Protein AF-A0A1E7F6N3-F1 (afdb_monomer)

pLDDT: mean 82.02, std 17.27, range [35.88, 97.75]

Solvent-accessible surface area (backbone atoms only — not comparable to full-atom values): 17391 Å² total; per-residue (Å²): 136,80,73,61,66,59,56,52,55,52,48,53,48,41,60,74,66,37,58,76,82,35,76,46,14,61,60,46,5,49,52,49,40,51,51,30,53,54,38,23,49,38,34,57,69,67,49,83,65,58,74,77,80,74,76,82,72,91,72,93,71,95,66,96,74,74,81,66,62,63,47,37,43,56,79,37,18,56,38,50,20,44,38,53,49,48,32,56,51,30,47,52,34,14,48,57,8,43,52,46,64,74,72,52,69,81,88,79,48,98,52,57,60,71,42,74,33,67,67,12,49,52,49,28,30,36,49,34,15,32,41,67,61,23,51,55,53,40,28,73,75,61,75,39,36,72,90,46,69,68,53,52,53,49,52,54,49,49,41,52,46,24,34,23,29,64,18,72,43,81,48,99,54,97,45,83,92,47,37,33,31,48,43,14,54,48,28,24,50,75,67,7,35,51,27,55,28,48,36,32,40,34,52,33,49,51,48,25,66,87,79,20,48,52,36,22,49,60,46,67,52,87,83,64,66,85,88,57,49,66,63,33,51,48,54,41,52,52,34,54,52,21,47,53,49,20,51,53,39,33,38,51,42,38,41,48,46,41,45,48,46,38,65,74,44,48,46,57,45,25,62,70,68,61,42,70,33,33,48,52,44,39,54,50,50,53,53,50,34,55,51,34,38,53,51,34,54,53,48,52,54,51,53,48,46,72,78,50,66,72,92,71,80,88,70,75,80,82,71,76,76,78,86,119

Nearest PDB structures (foldseek):
  1t98-assembly1_A  TM=2.898E-01  e=1.615E+00  Escherichia coli
  4mqs-assembly1_A  TM=2.763E-01  e=3.322E+00  Homo sapiens
  8yw4-assembly1_R  TM=1.725E-01  e=8.914E-01  Homo sapiens
  7wu3-assembly1_R  TM=2.083E-01  e=2.576E+00  Homo sapiens

Sequence (324 aa):
MSFLPIAATVTEFFEQHVITPFPLLLPYGLKCVISHIVLYITFKYLLPSASVTTTSRQSSSSSKDDDDYNYPWKLSPAFTANRIVAFCVMSHWSYLGLNHVWSYDYNNEEGAAKTFIPAGFDIAQIAMGTLLVWDIPSSLIGGSGPTDIMMHIHHIGMVLVTACVLGVIGTSDYSISNTNIVGTHVAPIFLGAIEFSSIPLQIVDLCHPKKSPHWYKYVDNNNMSTTSMSFQKLCSSVNEISRILFAVLFLITRGFYFPYVVVTIAIPDFNAEGSLPSMVLLYMSILFSLLQMYWATLVVGQVKRAFFPSGGESKKNNRKSKDE

Radius of gyration: 23.73 Å; Cα contacts (8 Å, |Δi|>4): 368; chains: 1; bounding box: 54×54×77 Å

Structure (mmCIF, N/CA/C/O backbone):
data_AF-A0A1E7F6N3-F1
#
_entry.id   AF-A0A1E7F6N3-F1
#
loop_
_atom_site.group_PDB
_atom_site.id
_atom_site.type_symbol
_atom_site.label_atom_id
_atom_site.label_alt_id
_atom_site.label_comp_id
_atom_site.label_asym_id
_atom_site.label_entity_id
_atom_site.label_seq_id
_atom_site.pdbx_PDB_ins_code
_atom_site.Cartn_x
_atom_site.Cartn_y
_atom_site.Cartn_z
_atom_site.occupancy
_atom_site.B_iso_or_equiv
_atom_site.auth_seq_id
_atom_site.auth_comp_id
_atom_site.auth_asym_id
_atom_site.auth_atom_id
_atom_site.pdbx_PDB_model_num
ATOM 1 N N . MET A 1 1 ? 24.030 21.879 20.999 1.00 41.41 1 MET A N 1
ATOM 2 C CA . MET A 1 1 ? 24.121 21.114 19.738 1.00 41.41 1 MET A CA 1
ATOM 3 C C . MET A 1 1 ? 22.971 21.561 18.858 1.00 41.41 1 MET A C 1
ATOM 5 O O . MET A 1 1 ? 21.822 21.318 19.200 1.00 41.41 1 MET A O 1
ATOM 9 N N . SER A 1 2 ? 23.266 22.349 17.831 1.00 35.88 2 SER A N 1
ATOM 10 C CA . SER A 1 2 ? 22.282 22.947 16.930 1.00 35.88 2 SER A CA 1
ATOM 11 C C . SER A 1 2 ? 21.861 21.918 15.877 1.00 35.88 2 SER A C 1
ATOM 13 O O . SER A 1 2 ? 22.683 21.473 15.090 1.00 35.88 2 SER A O 1
ATOM 15 N N . PHE A 1 3 ? 20.576 21.561 15.844 1.00 37.91 3 PHE A N 1
ATOM 16 C CA . PHE A 1 3 ? 19.967 20.713 14.802 1.00 37.91 3 PHE A CA 1
ATOM 17 C C . PHE A 1 3 ? 19.769 21.446 13.454 1.00 37.91 3 PHE A C 1
ATOM 19 O O . PHE A 1 3 ? 19.288 20.868 12.486 1.00 37.91 3 PHE A O 1
ATOM 26 N N . LEU A 1 4 ? 20.163 22.721 13.381 1.00 40.59 4 LEU A N 1
ATOM 27 C CA . LEU A 1 4 ? 20.025 23.597 12.214 1.00 40.59 4 LEU A CA 1
ATOM 28 C C . LEU A 1 4 ? 20.803 23.180 10.946 1.00 40.59 4 LEU A C 1
ATOM 30 O O . LEU A 1 4 ? 20.263 23.416 9.868 1.00 40.59 4 LEU A O 1
ATOM 34 N N . PRO A 1 5 ? 21.996 22.544 10.998 1.00 49.16 5 PRO A N 1
ATOM 35 C CA . PRO A 1 5 ? 22.712 22.167 9.776 1.00 49.16 5 PRO A CA 1
ATOM 36 C C . PRO A 1 5 ? 21.952 21.118 8.958 1.00 49.16 5 PRO A C 1
ATOM 38 O O . PRO A 1 5 ? 21.911 21.203 7.740 1.00 49.16 5 PRO A O 1
ATOM 41 N N . ILE A 1 6 ? 21.283 20.175 9.629 1.00 49.47 6 ILE A N 1
ATOM 42 C CA . ILE A 1 6 ? 20.557 19.082 8.969 1.00 49.47 6 ILE A CA 1
ATOM 43 C C . ILE A 1 6 ? 19.320 19.621 8.241 1.00 49.47 6 ILE A C 1
ATOM 45 O O . ILE A 1 6 ? 19.047 19.218 7.117 1.00 49.47 6 ILE A O 1
ATOM 49 N N . ALA A 1 7 ? 18.595 20.570 8.841 1.00 45.59 7 ALA A N 1
ATOM 50 C CA . ALA A 1 7 ? 17.403 21.153 8.226 1.00 45.59 7 ALA A CA 1
ATOM 51 C C . ALA A 1 7 ? 17.723 21.940 6.942 1.00 45.59 7 ALA A C 1
ATOM 53 O O . ALA A 1 7 ? 16.951 21.876 5.987 1.00 45.59 7 ALA A O 1
ATOM 54 N N . ALA A 1 8 ? 18.868 22.631 6.895 1.00 49.31 8 ALA A N 1
ATOM 55 C CA . ALA A 1 8 ? 19.310 23.353 5.703 1.00 49.31 8 ALA A CA 1
ATOM 56 C C . ALA A 1 8 ? 19.720 22.390 4.575 1.00 49.31 8 ALA A C 1
ATOM 58 O O . ALA A 1 8 ? 19.244 22.539 3.454 1.00 49.31 8 ALA A O 1
ATOM 59 N N . THR A 1 9 ? 20.498 21.343 4.883 1.00 56.44 9 THR A N 1
ATOM 60 C CA . THR A 1 9 ? 20.913 20.337 3.886 1.00 56.44 9 THR A CA 1
ATOM 61 C C . THR A 1 9 ? 19.731 19.528 3.353 1.00 56.44 9 THR A C 1
ATOM 63 O O . THR A 1 9 ? 19.677 19.207 2.170 1.00 56.44 9 THR A O 1
ATOM 66 N 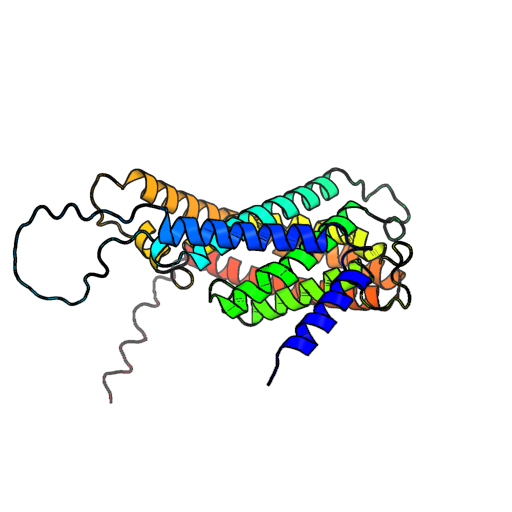N . VAL A 1 10 ? 18.754 19.219 4.211 1.00 53.88 10 VAL A N 1
ATOM 67 C CA . VAL A 1 10 ? 17.518 18.545 3.799 1.00 53.88 10 VAL A CA 1
ATOM 68 C C . VAL A 1 10 ? 16.698 19.465 2.894 1.00 53.88 10 VAL A C 1
ATOM 70 O O . VAL A 1 10 ? 16.276 19.029 1.831 1.00 53.88 10 VAL A O 1
ATOM 73 N N . THR A 1 11 ? 16.526 20.740 3.251 1.00 54.50 11 THR A N 1
ATOM 74 C CA . THR A 1 11 ? 15.775 21.697 2.415 1.00 54.50 11 THR A CA 1
ATOM 75 C C . THR A 1 11 ? 16.428 21.899 1.045 1.00 54.50 11 THR A C 1
ATOM 77 O O . THR A 1 11 ? 15.729 21.786 0.043 1.00 54.50 11 THR A O 1
ATOM 80 N N . GLU A 1 12 ? 17.751 22.088 0.969 1.00 57.47 12 GLU A N 1
ATOM 81 C CA . GLU A 1 12 ? 18.469 22.190 -0.316 1.00 57.47 12 GLU A CA 1
ATOM 82 C C . GLU A 1 12 ? 18.353 20.908 -1.152 1.00 57.47 12 GLU A C 1
ATOM 84 O O . GLU A 1 12 ? 18.133 20.975 -2.361 1.00 57.47 12 GLU A O 1
ATOM 89 N N . PHE A 1 13 ? 18.430 19.732 -0.519 1.00 59.00 13 PHE A N 1
ATOM 90 C CA . PHE A 1 13 ? 18.207 18.457 -1.199 1.00 59.00 13 PHE A CA 1
ATOM 91 C C . PHE A 1 13 ? 16.782 18.365 -1.769 1.00 59.00 13 PHE A C 1
ATOM 93 O O . PHE A 1 13 ? 16.610 18.002 -2.932 1.00 59.00 13 PHE A O 1
ATOM 100 N N . PHE A 1 14 ? 15.763 18.747 -0.993 1.00 56.72 14 PHE A N 1
ATOM 101 C CA . PHE A 1 14 ? 14.368 18.746 -1.442 1.00 56.72 14 PHE A CA 1
ATOM 102 C C . PHE A 1 14 ? 14.118 19.755 -2.574 1.00 56.72 14 PHE A C 1
ATOM 104 O O . PHE A 1 14 ? 13.474 19.409 -3.566 1.00 56.72 14 PHE A O 1
ATOM 111 N N . GLU A 1 15 ? 14.646 20.973 -2.472 1.00 55.66 15 GLU A N 1
ATOM 112 C CA . GLU A 1 15 ? 14.468 22.005 -3.499 1.00 55.66 15 GLU A CA 1
ATOM 113 C C . GLU A 1 15 ? 15.179 21.657 -4.811 1.00 55.66 15 GLU A C 1
ATOM 115 O O . GLU A 1 15 ? 14.594 21.832 -5.879 1.00 55.66 15 GLU A O 1
ATOM 120 N N . GLN A 1 16 ? 16.399 21.113 -4.750 1.00 55.72 16 GLN A N 1
ATOM 121 C CA . GLN A 1 16 ? 17.172 20.783 -5.952 1.00 55.72 16 GLN A CA 1
ATOM 122 C C . GLN A 1 16 ? 16.784 19.441 -6.592 1.00 55.72 16 GLN A C 1
ATOM 124 O O . GLN A 1 16 ? 16.912 19.309 -7.807 1.00 55.72 16 GLN A O 1
ATOM 129 N N . HIS A 1 17 ? 16.318 18.455 -5.814 1.00 52.16 17 HIS A N 1
ATOM 130 C CA . HIS A 1 17 ? 16.164 17.072 -6.297 1.00 52.16 17 HIS A CA 1
ATOM 131 C C . HIS A 1 17 ? 14.728 16.532 -6.237 1.00 52.16 17 HIS A C 1
ATOM 133 O O . HIS A 1 17 ? 14.446 15.506 -6.852 1.00 52.16 17 HIS A O 1
ATOM 139 N N . VAL A 1 18 ? 13.805 17.189 -5.519 1.00 53.16 18 VAL A N 1
ATOM 140 C CA . VAL A 1 18 ? 12.438 16.668 -5.314 1.00 53.16 18 VAL A CA 1
ATOM 141 C C . VAL A 1 18 ? 11.367 17.548 -5.961 1.00 53.16 18 VAL A C 1
ATOM 143 O O . VAL A 1 18 ? 10.417 17.011 -6.526 1.00 53.16 18 VAL A O 1
ATOM 146 N N . ILE A 1 19 ? 11.499 18.878 -5.922 1.00 54.62 19 ILE A N 1
ATOM 147 C CA . ILE A 1 19 ? 10.435 19.787 -6.394 1.00 54.62 19 ILE A CA 1
ATOM 148 C C . ILE A 1 19 ? 10.348 19.857 -7.929 1.00 54.62 19 ILE A C 1
ATOM 150 O O . ILE A 1 19 ? 9.253 19.996 -8.470 1.00 54.62 19 ILE A O 1
ATOM 154 N N . THR A 1 20 ? 11.467 19.746 -8.646 1.00 57.91 20 THR A N 1
ATOM 155 C CA . THR A 1 20 ? 11.520 19.984 -10.099 1.00 57.91 20 THR A CA 1
ATOM 156 C C . THR A 1 20 ? 11.270 18.750 -10.986 1.00 57.91 20 THR A C 1
ATOM 158 O O . THR A 1 20 ? 10.586 18.929 -11.994 1.00 57.91 20 THR A O 1
ATOM 161 N N . PRO A 1 21 ? 11.716 17.514 -10.661 1.00 64.06 21 PRO A N 1
ATOM 162 C CA . PRO A 1 21 ? 11.407 16.336 -11.486 1.00 64.06 21 PRO A CA 1
ATOM 163 C C . PRO A 1 21 ? 10.183 15.522 -11.022 1.00 64.06 21 PRO A C 1
ATOM 165 O O . PRO A 1 21 ? 9.646 14.749 -11.815 1.00 64.06 21 PRO A O 1
ATOM 168 N N . PHE A 1 22 ? 9.717 15.681 -9.773 1.00 78.31 22 PHE A N 1
ATOM 169 C CA . PHE A 1 22 ? 8.661 14.836 -9.187 1.00 78.31 22 PHE A CA 1
ATOM 170 C C . PHE A 1 22 ? 7.489 15.656 -8.621 1.00 78.31 22 PHE A C 1
ATOM 172 O O . PHE A 1 22 ? 7.289 15.712 -7.400 1.00 78.31 22 PHE A O 1
ATOM 179 N N . PRO A 1 23 ? 6.676 16.289 -9.489 1.00 82.81 23 PRO A N 1
ATOM 180 C CA . PRO A 1 23 ? 5.631 17.224 -9.071 1.00 82.81 23 PRO A CA 1
ATOM 181 C C . PRO A 1 23 ? 4.551 16.599 -8.177 1.00 82.81 23 PRO A C 1
ATOM 183 O O . PRO A 1 23 ? 3.831 17.332 -7.500 1.00 82.81 23 PRO A O 1
ATOM 186 N N . LEU A 1 24 ? 4.407 15.269 -8.148 1.00 85.56 24 LEU A N 1
ATOM 187 C CA . LEU A 1 24 ? 3.396 14.592 -7.330 1.00 85.56 24 LEU A CA 1
ATOM 188 C C . LEU A 1 24 ? 3.926 14.104 -5.977 1.00 85.56 24 LEU A C 1
ATOM 190 O O . LEU A 1 24 ? 3.136 13.983 -5.039 1.00 85.56 24 LEU A O 1
ATOM 194 N N . LEU A 1 25 ? 5.234 13.862 -5.846 1.00 90.25 25 LEU A N 1
ATOM 195 C CA . LEU A 1 25 ? 5.822 13.202 -4.675 1.00 90.25 25 LEU A CA 1
ATOM 196 C C . LEU A 1 25 ? 5.576 14.007 -3.394 1.00 90.25 25 LEU A C 1
ATOM 198 O O . LEU A 1 25 ? 4.886 13.547 -2.477 1.00 90.25 25 LEU A O 1
ATOM 202 N N . LEU A 1 26 ? 6.109 15.229 -3.330 1.00 90.19 26 LEU A N 1
ATOM 203 C CA . LEU A 1 26 ? 6.008 16.054 -2.127 1.00 90.19 26 LEU A CA 1
ATOM 204 C C . LEU A 1 26 ? 4.564 16.519 -1.860 1.00 90.19 26 LEU A C 1
ATOM 206 O O . LEU A 1 26 ? 4.100 16.353 -0.727 1.00 90.19 26 LEU A O 1
ATOM 210 N N . PRO A 1 27 ? 3.798 17.032 -2.849 1.00 92.12 27 PRO A N 1
ATOM 211 C CA . PRO A 1 27 ? 2.433 17.482 -2.591 1.00 92.12 27 PRO A CA 1
ATOM 212 C C . PRO A 1 27 ? 1.508 16.364 -2.110 1.00 92.12 27 PRO A C 1
ATOM 214 O O . PRO A 1 27 ? 0.664 16.608 -1.247 1.00 92.12 27 PRO A O 1
ATOM 217 N N . TYR A 1 28 ? 1.646 15.140 -2.630 1.00 92.69 28 TYR A N 1
ATOM 218 C CA . TYR A 1 28 ? 0.803 14.027 -2.195 1.00 92.69 28 TYR A CA 1
ATOM 219 C C . TYR A 1 28 ? 1.169 13.549 -0.784 1.00 92.69 28 TYR A C 1
ATOM 221 O O . TYR A 1 28 ? 0.282 13.371 0.056 1.00 92.69 28 TYR A O 1
ATOM 229 N N . GLY A 1 29 ? 2.465 13.432 -0.483 1.00 94.62 29 GLY A N 1
ATOM 230 C CA . GLY A 1 29 ? 2.945 13.121 0.865 1.00 94.62 29 GLY A CA 1
ATOM 231 C C . GLY A 1 29 ? 2.475 14.142 1.910 1.00 94.62 29 GLY A C 1
ATOM 232 O O . GLY A 1 29 ? 1.914 13.770 2.943 1.00 94.62 29 GLY A O 1
ATOM 233 N N . LEU A 1 30 ? 2.599 15.441 1.610 1.00 94.31 30 LEU A N 1
ATOM 234 C CA . LEU A 1 30 ? 2.123 16.520 2.484 1.00 94.31 30 LEU A CA 1
ATOM 235 C C . LEU A 1 30 ? 0.602 16.499 2.671 1.00 94.31 30 LEU A C 1
ATOM 237 O O . LEU A 1 30 ? 0.131 16.699 3.791 1.00 94.31 30 LEU A O 1
ATOM 241 N N . LYS A 1 31 ? -0.180 16.206 1.621 1.00 95.06 31 LYS A N 1
ATOM 242 C CA . LYS A 1 31 ? -1.638 16.016 1.747 1.00 95.06 31 LYS A CA 1
ATOM 243 C C . LYS A 1 31 ? -1.974 14.910 2.747 1.00 95.06 31 LYS A C 1
ATOM 245 O O . LYS A 1 31 ? -2.900 15.086 3.542 1.00 95.06 31 LYS A O 1
ATOM 250 N N . CYS A 1 32 ? -1.220 13.810 2.753 1.00 96.25 32 CYS A N 1
ATOM 251 C CA . CYS A 1 32 ? -1.409 12.723 3.716 1.00 96.25 32 CYS A CA 1
ATOM 252 C C . CYS A 1 32 ? -1.085 13.171 5.150 1.00 96.25 32 CYS A C 1
ATOM 254 O O . CYS A 1 32 ? -1.889 12.941 6.055 1.00 96.25 32 CYS A O 1
ATOM 256 N N . VAL A 1 33 ? 0.032 13.883 5.354 1.00 96.31 33 VAL A N 1
ATOM 257 C CA . VAL A 1 33 ? 0.410 14.444 6.668 1.00 96.31 33 VAL A CA 1
ATOM 258 C C . VAL A 1 33 ? -0.642 15.424 7.185 1.00 96.31 33 VAL A C 1
ATOM 260 O O . VAL A 1 33 ? -1.108 15.283 8.315 1.00 96.31 33 VAL A O 1
ATOM 263 N N . ILE A 1 34 ? -1.061 16.389 6.362 1.00 96.00 34 ILE A N 1
ATOM 264 C CA . ILE A 1 34 ? -2.075 17.384 6.740 1.00 96.00 34 ILE A CA 1
ATOM 265 C C . ILE A 1 34 ? -3.391 16.683 7.088 1.00 96.00 34 ILE A C 1
ATOM 267 O O . ILE A 1 34 ? -3.971 16.962 8.137 1.00 96.00 34 ILE A O 1
ATOM 271 N N . SER A 1 35 ? -3.831 15.728 6.262 1.00 96.75 35 SER A N 1
ATOM 272 C CA . SER A 1 35 ? -5.056 14.958 6.520 1.00 96.75 35 SER A CA 1
ATOM 273 C C . SER A 1 35 ? -4.968 14.180 7.832 1.00 96.75 35 SER A C 1
ATOM 275 O O . SER A 1 35 ? -5.916 14.195 8.616 1.00 96.75 35 SER A O 1
ATOM 277 N N . HIS A 1 36 ? -3.820 13.554 8.115 1.00 96.25 36 HIS A N 1
ATOM 278 C CA . HIS A 1 36 ? -3.576 12.861 9.379 1.00 96.25 36 HIS A CA 1
ATOM 279 C C . HIS A 1 36 ? -3.691 13.837 10.558 1.00 96.25 36 HIS A C 1
ATOM 281 O O . HIS A 1 36 ? -4.449 13.569 11.487 1.00 96.25 36 HIS A O 1
ATOM 287 N N . ILE A 1 37 ? -3.011 14.986 10.516 1.00 96.00 37 ILE A N 1
ATOM 288 C CA . ILE A 1 37 ? -3.047 15.985 11.597 1.00 96.00 37 ILE A CA 1
ATOM 289 C C . ILE A 1 37 ? -4.475 16.496 11.829 1.00 96.00 37 ILE A C 1
ATOM 291 O O . ILE A 1 37 ? -4.936 16.536 12.971 1.00 96.00 37 ILE A O 1
ATOM 295 N N . VAL A 1 38 ? -5.202 16.837 10.762 1.00 97.25 38 VAL A N 1
ATOM 296 C CA . VAL A 1 38 ? -6.591 17.317 10.853 1.00 97.25 38 VAL A CA 1
ATOM 297 C C . VAL A 1 38 ? -7.499 16.253 11.468 1.00 97.25 38 VAL A C 1
ATOM 299 O O . VAL A 1 38 ? -8.266 16.555 12.386 1.00 97.25 38 VAL A O 1
ATOM 302 N N . LEU A 1 39 ? -7.392 14.999 11.022 1.00 96.69 39 LEU A N 1
ATOM 303 C CA . LEU A 1 39 ? -8.162 13.888 11.583 1.00 96.69 39 LEU A CA 1
ATOM 304 C C . LEU A 1 39 ? -7.788 13.620 13.042 1.00 96.69 39 LEU A C 1
ATOM 306 O O . LEU A 1 39 ? -8.677 13.444 13.870 1.00 96.69 39 LEU A O 1
ATOM 310 N N . TYR A 1 40 ? -6.501 13.654 13.387 1.00 95.50 40 TYR A N 1
ATOM 311 C CA . TYR A 1 40 ? -6.034 13.509 14.764 1.00 95.50 40 TYR A CA 1
ATOM 312 C C . TYR A 1 40 ? -6.655 14.575 15.674 1.00 95.50 40 TYR A C 1
ATOM 314 O O . TYR A 1 40 ? -7.230 14.234 16.709 1.00 95.50 40 TYR A O 1
ATOM 322 N N . ILE A 1 41 ? -6.595 15.850 15.272 1.00 96.50 41 ILE A N 1
ATOM 323 C CA . ILE A 1 41 ? -7.189 16.962 16.028 1.00 96.50 41 ILE A CA 1
ATOM 324 C C . ILE A 1 41 ? -8.702 16.766 16.153 1.00 96.50 41 ILE A C 1
ATOM 326 O O . ILE A 1 41 ? -9.261 16.927 17.240 1.00 96.50 41 ILE A O 1
ATOM 330 N N . THR A 1 42 ? -9.355 16.355 15.066 1.00 96.31 42 THR A N 1
ATOM 331 C CA . THR A 1 42 ? -10.799 16.103 15.035 1.00 96.31 42 THR A CA 1
ATOM 332 C C . THR A 1 42 ? -11.194 15.007 16.021 1.00 96.31 42 THR A C 1
ATOM 334 O O . THR A 1 42 ? -12.053 15.227 16.876 1.00 96.31 42 THR A O 1
ATOM 337 N N . PHE A 1 43 ? -10.530 13.850 15.966 1.00 94.75 43 PHE A N 1
ATOM 338 C CA . PHE A 1 43 ? -10.812 12.724 16.852 1.00 94.75 43 PHE A CA 1
ATOM 339 C C . PHE A 1 43 ? -10.475 13.027 18.308 1.00 94.75 43 PHE A C 1
ATOM 341 O O . PHE A 1 43 ? -11.237 12.639 19.193 1.00 94.75 43 PHE A O 1
ATOM 348 N N . LYS A 1 44 ? -9.361 13.720 18.568 1.00 93.62 44 LYS A N 1
ATOM 349 C CA . LYS A 1 44 ? -8.896 13.998 19.930 1.00 93.62 44 LYS A CA 1
ATOM 350 C C . LYS A 1 44 ? -9.711 15.096 20.613 1.00 93.62 44 LYS 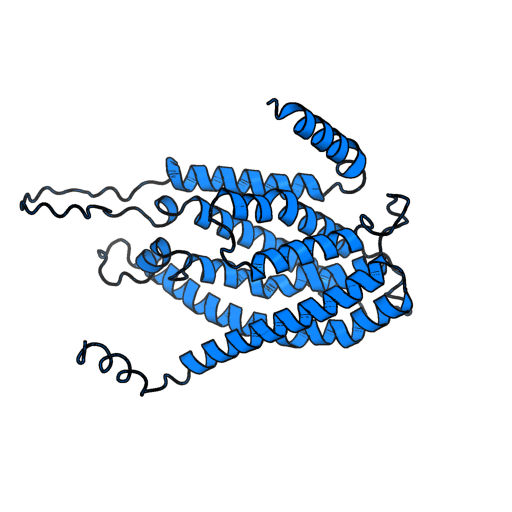A C 1
ATOM 352 O O . LYS A 1 44 ? -10.065 14.934 21.782 1.00 93.62 44 LYS A O 1
ATOM 357 N N . TYR A 1 45 ? -9.994 16.191 19.909 1.00 93.81 45 TYR A N 1
ATOM 358 C CA . TYR A 1 45 ? -10.471 17.431 20.529 1.00 93.81 45 TYR A CA 1
ATOM 359 C C . TYR A 1 45 ? -11.864 17.868 20.076 1.00 93.81 45 TYR A C 1
ATOM 361 O O . TYR A 1 45 ? -12.587 18.436 20.890 1.00 93.81 45 TYR A O 1
ATOM 369 N N . LEU A 1 46 ? -12.254 17.620 18.820 1.00 93.62 46 LEU A N 1
ATOM 370 C CA . LEU A 1 46 ? -13.492 18.192 18.268 1.00 93.62 46 LEU A CA 1
ATOM 371 C C . LEU A 1 46 ? -14.705 17.274 18.416 1.00 93.62 46 LEU A C 1
ATOM 373 O O . LEU A 1 46 ? -15.812 17.755 18.650 1.00 93.62 46 LEU A O 1
ATOM 377 N N . LEU A 1 47 ? -14.524 15.957 18.287 1.00 90.62 47 LEU A N 1
ATOM 378 C CA . LEU A 1 47 ? -15.637 15.026 18.448 1.00 90.62 47 LEU A CA 1
ATOM 379 C C . LEU A 1 47 ? -16.059 14.909 19.921 1.00 90.62 47 LEU A C 1
ATOM 381 O O . LEU A 1 47 ? -15.208 14.943 20.820 1.00 90.62 47 LEU A O 1
ATOM 385 N N . PRO A 1 48 ? -17.364 14.745 20.198 1.00 83.19 48 PRO A N 1
ATOM 386 C CA . PRO A 1 48 ? -17.857 14.616 21.561 1.00 83.19 48 PRO A CA 1
ATOM 387 C C . PRO A 1 48 ? -17.263 13.376 22.241 1.00 83.19 48 PRO A C 1
ATOM 389 O O . PRO A 1 48 ? -17.068 12.331 21.619 1.00 83.19 48 PRO A O 1
ATOM 392 N N . SER A 1 49 ? -16.955 13.493 23.535 1.00 79.81 49 SER A N 1
ATOM 393 C CA . SER A 1 49 ? -16.836 12.306 24.395 1.00 79.81 49 SER A CA 1
ATOM 394 C C . SER A 1 49 ? -18.243 11.786 24.675 1.00 79.81 49 SER A C 1
ATOM 396 O O . SER A 1 49 ? -19.190 12.571 24.617 1.00 79.81 49 SER A O 1
ATOM 398 N N . ALA A 1 50 ? -18.410 10.497 24.983 1.00 70.50 50 ALA A N 1
ATOM 399 C CA . ALA A 1 50 ? -19.692 10.060 25.516 1.00 70.50 50 ALA A CA 1
ATOM 400 C C . ALA A 1 50 ? -19.908 10.832 26.820 1.00 70.50 50 ALA A C 1
ATOM 402 O O . ALA A 1 50 ? -19.149 10.689 27.777 1.00 70.50 50 ALA A O 1
ATOM 403 N N . SER A 1 51 ? -20.883 11.739 26.827 1.00 56.56 51 SER A N 1
ATOM 404 C CA . SER A 1 51 ? -21.293 12.394 28.054 1.00 56.56 51 SER A CA 1
ATOM 405 C C . SER A 1 51 ? -21.943 11.312 28.892 1.00 56.56 51 SER A C 1
ATOM 407 O O . SER A 1 51 ? -23.046 10.867 28.566 1.00 56.56 51 SER A O 1
ATOM 409 N N . VAL A 1 52 ? -21.262 10.865 29.943 1.00 55.66 52 VAL A N 1
ATOM 410 C CA . VAL A 1 52 ? -21.919 10.103 30.993 1.00 55.66 52 VAL A CA 1
ATOM 411 C C . VAL A 1 52 ? -22.999 11.032 31.527 1.00 55.66 52 VAL A C 1
ATOM 413 O O . VAL A 1 52 ? -22.716 12.003 32.224 1.00 55.66 52 VAL A O 1
ATOM 416 N N . THR A 1 53 ? -24.248 10.806 31.124 1.00 52.97 53 THR A N 1
ATOM 417 C CA . THR A 1 53 ? -25.393 11.406 31.796 1.00 52.97 53 THR A CA 1
ATOM 418 C C . THR A 1 53 ? -25.466 10.702 33.139 1.00 52.97 53 THR A C 1
ATOM 420 O O . THR A 1 53 ? -26.210 9.739 33.310 1.00 52.97 53 THR A O 1
ATOM 423 N N . THR A 1 54 ? -24.612 11.122 34.072 1.00 49.09 54 THR A N 1
ATOM 424 C CA . THR A 1 54 ? -24.602 10.677 35.460 1.00 49.09 54 THR A CA 1
ATOM 425 C C . THR A 1 54 ? -25.906 11.162 36.073 1.00 49.09 54 THR A C 1
ATOM 427 O O . THR A 1 54 ? -25.988 12.205 36.716 1.00 49.09 54 THR A O 1
ATOM 430 N N . THR A 1 55 ? -26.975 10.400 35.856 1.00 53.25 55 THR A N 1
ATOM 431 C CA . THR A 1 55 ? -28.112 10.412 36.766 1.00 53.25 55 THR A CA 1
ATOM 432 C C . THR A 1 55 ? -27.585 9.775 38.039 1.00 53.25 55 THR A C 1
ATOM 434 O O . THR A 1 55 ? -27.493 8.559 38.176 1.00 53.25 55 THR A O 1
ATOM 437 N N . SER A 1 56 ? -27.104 10.645 38.919 1.00 48.28 56 SER A N 1
ATOM 438 C CA . SER A 1 56 ? -26.539 10.350 40.222 1.00 48.28 56 SER A CA 1
ATOM 439 C C . SER A 1 56 ? -27.394 9.333 40.979 1.00 48.28 56 SER A C 1
ATOM 441 O O . SER A 1 56 ? -28.404 9.680 41.593 1.00 48.28 56 SER A O 1
ATOM 443 N N . ARG A 1 57 ? -26.957 8.076 40.998 1.00 48.72 57 ARG A N 1
ATOM 444 C CA . ARG A 1 57 ? -27.249 7.169 42.101 1.00 48.72 57 ARG A CA 1
ATOM 445 C C . ARG A 1 57 ? -25.913 6.834 42.738 1.00 48.72 57 ARG A C 1
ATOM 447 O O . ARG A 1 57 ? -25.179 5.973 42.273 1.00 48.72 57 ARG A O 1
ATOM 454 N N . GLN A 1 58 ? -25.579 7.622 43.756 1.00 50.28 58 GLN A N 1
ATOM 455 C CA . GLN A 1 58 ? -24.463 7.374 44.656 1.00 50.28 58 GLN A CA 1
ATOM 456 C C . GLN A 1 58 ? -24.607 5.962 45.237 1.00 50.28 58 GLN A C 1
ATOM 458 O O . GLN A 1 58 ? -25.421 5.731 46.127 1.00 50.28 58 GLN A O 1
ATOM 463 N N . SER A 1 59 ? -23.808 5.022 44.750 1.00 52.25 59 SER A N 1
ATOM 464 C CA . SER A 1 59 ? -23.409 3.856 45.529 1.00 52.25 59 SER A CA 1
ATOM 465 C C . SER A 1 59 ? -21.892 3.817 45.523 1.00 52.25 59 SER A C 1
ATOM 467 O O . SER A 1 59 ? -21.248 3.525 44.521 1.00 52.25 59 SER A O 1
ATOM 469 N N . SER A 1 60 ? -21.349 4.220 46.661 1.00 53.78 60 SER A N 1
ATOM 470 C CA . SER A 1 60 ? -19.941 4.265 47.009 1.00 53.78 60 SER A CA 1
ATOM 471 C C . SER A 1 60 ? -19.279 2.890 46.901 1.00 53.78 60 SER A C 1
ATOM 473 O O . SER A 1 60 ? -19.405 2.067 47.806 1.00 53.78 60 SER A O 1
ATOM 475 N N . SER A 1 61 ? -18.510 2.665 45.841 1.00 53.09 61 SER A N 1
ATOM 476 C CA . SER A 1 61 ? -17.393 1.717 45.863 1.00 53.09 61 SER A CA 1
ATOM 477 C C . SER A 1 61 ? -16.329 2.183 44.878 1.00 53.09 61 SER A C 1
ATOM 479 O O . SER A 1 61 ? -16.520 2.139 43.669 1.00 53.09 61 SER A O 1
ATOM 481 N N . SER A 1 62 ? -15.224 2.681 45.426 1.00 50.06 62 SER A N 1
ATOM 482 C CA . SER A 1 62 ? -14.082 3.251 44.720 1.00 50.06 62 SER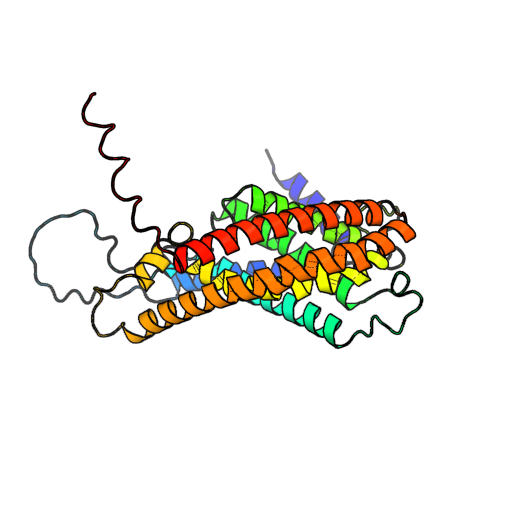 A CA 1
ATOM 483 C C . SER A 1 62 ? -13.276 2.183 43.970 1.00 50.06 62 SER A C 1
ATOM 485 O O . SER A 1 62 ? -12.275 1.679 44.487 1.00 50.06 62 SER A O 1
ATOM 487 N N . SER A 1 63 ? -13.678 1.834 42.753 1.00 53.31 63 SER A N 1
ATOM 488 C CA . SER A 1 63 ? -12.788 1.166 41.800 1.00 53.31 63 SER A CA 1
ATOM 489 C C . SER A 1 63 ? -12.151 2.220 40.902 1.00 53.31 63 SER A C 1
ATOM 491 O O . SER A 1 63 ? -12.849 2.961 40.226 1.00 53.31 63 SER A O 1
ATOM 493 N N . LYS A 1 64 ? -10.818 2.285 40.905 1.00 53.72 64 LYS A N 1
ATOM 494 C CA . LYS A 1 64 ? -9.971 3.204 40.121 1.00 53.72 64 LYS A CA 1
ATOM 495 C C . LYS A 1 64 ? -10.017 2.988 38.593 1.00 53.72 64 LYS A C 1
ATOM 497 O O . LYS A 1 64 ? -9.174 3.539 37.896 1.00 53.72 64 LYS A O 1
ATOM 502 N N . ASP A 1 65 ? -10.996 2.246 38.087 1.00 52.44 65 ASP A N 1
ATOM 503 C CA . ASP A 1 65 ? -11.119 1.870 36.675 1.00 52.44 65 ASP A CA 1
ATOM 504 C C . ASP A 1 65 ? -12.232 2.667 35.971 1.00 52.44 65 ASP A C 1
ATOM 506 O O . ASP A 1 65 ? -12.943 2.140 35.118 1.00 52.44 65 ASP A O 1
ATOM 510 N N . ASP A 1 66 ? -12.374 3.953 36.307 1.00 51.34 66 ASP A N 1
ATOM 511 C CA . ASP A 1 66 ? -13.205 4.916 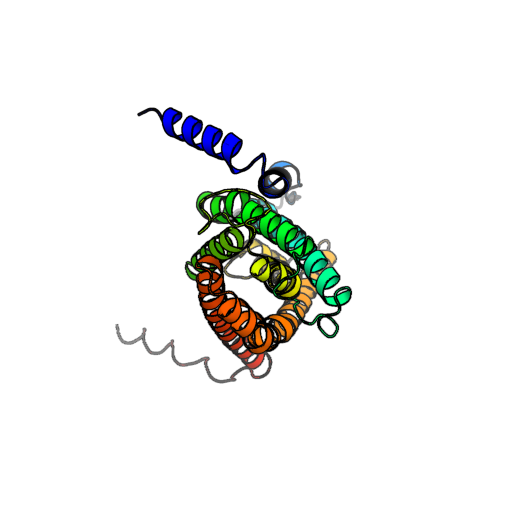35.568 1.00 51.34 66 ASP A CA 1
ATOM 512 C C . ASP A 1 66 ? -12.516 5.328 34.244 1.00 51.34 66 ASP A C 1
ATOM 514 O O . ASP A 1 66 ? -12.418 6.511 33.907 1.00 51.34 66 ASP A O 1
ATOM 518 N N . ASP A 1 67 ? -12.063 4.357 33.438 1.00 54.44 67 ASP A N 1
ATOM 519 C CA . ASP A 1 67 ? -11.809 4.546 31.994 1.00 54.44 67 ASP A CA 1
ATOM 520 C C . ASP A 1 67 ? -13.167 4.625 31.256 1.00 54.44 67 ASP A C 1
ATOM 522 O O . ASP A 1 67 ? -13.475 3.903 30.300 1.00 54.44 67 ASP A O 1
ATOM 526 N N . ASP A 1 68 ? -14.016 5.507 31.779 1.00 52.53 68 ASP A N 1
ATOM 527 C CA . ASP A 1 68 ? -15.458 5.548 31.625 1.00 52.53 68 ASP A CA 1
ATOM 528 C C . ASP A 1 68 ? -15.806 6.103 30.230 1.00 52.53 68 ASP A C 1
ATOM 530 O O . ASP A 1 68 ? -15.513 7.247 29.874 1.00 52.53 68 ASP A O 1
ATOM 534 N N . TYR A 1 69 ? -16.382 5.238 29.393 1.00 60.75 69 TYR A N 1
ATOM 535 C CA . TYR A 1 69 ? -17.129 5.545 28.164 1.00 60.75 69 TYR A CA 1
ATOM 536 C C . TYR A 1 69 ? -16.480 6.423 27.076 1.00 60.75 69 TYR A C 1
ATOM 538 O O . TYR A 1 69 ? -17.180 6.959 26.215 1.00 60.75 69 TYR A O 1
ATOM 546 N N . ASN A 1 70 ? -15.158 6.554 27.003 1.00 72.50 70 ASN A N 1
ATOM 547 C CA . ASN A 1 70 ? -14.560 7.268 25.871 1.00 72.50 70 ASN A CA 1
ATOM 548 C C . ASN A 1 70 ? -14.687 6.466 24.561 1.00 72.50 70 ASN A C 1
ATOM 550 O O . ASN A 1 70 ? -14.300 5.301 24.477 1.00 72.50 70 ASN A O 1
ATOM 554 N N . TYR A 1 71 ? -15.205 7.111 23.508 1.00 86.38 71 TYR A N 1
ATOM 555 C CA . TYR A 1 71 ? -15.271 6.526 22.167 1.00 86.38 71 TYR A CA 1
ATOM 556 C C . TYR A 1 71 ? -13.881 6.092 21.669 1.00 86.38 71 TYR A C 1
ATOM 558 O O . TYR A 1 71 ? -12.879 6.753 21.974 1.00 86.38 71 TYR A O 1
ATOM 566 N N . PRO A 1 72 ? -13.786 5.028 20.848 1.00 89.94 72 PRO A N 1
ATOM 567 C CA . PRO A 1 72 ? -12.501 4.420 20.503 1.00 89.94 72 PRO A CA 1
ATOM 568 C C . PRO A 1 72 ? -11.552 5.368 19.755 1.00 89.94 72 PRO A C 1
ATOM 570 O O . PRO A 1 72 ? -10.334 5.307 19.945 1.00 89.94 72 PRO A O 1
ATOM 573 N N . TRP A 1 73 ? -12.097 6.307 18.977 1.00 90.88 73 TRP A N 1
ATOM 574 C CA . TRP A 1 73 ? -11.316 7.332 18.285 1.00 90.88 73 TRP A CA 1
ATOM 575 C C . TRP A 1 73 ? -10.678 8.367 19.222 1.00 90.88 73 TRP A C 1
ATOM 577 O O . TRP A 1 73 ? -9.654 8.934 18.865 1.00 90.88 73 TRP A O 1
ATOM 587 N N . LYS A 1 74 ? -11.199 8.592 20.437 1.00 91.75 74 LYS A N 1
ATOM 588 C CA . LYS A 1 74 ? -10.536 9.460 21.436 1.00 91.75 74 LYS A CA 1
ATOM 589 C C . LYS A 1 74 ? -9.390 8.775 22.163 1.00 91.75 74 LYS A C 1
ATOM 591 O O . LYS A 1 74 ? -8.427 9.439 22.558 1.00 91.75 74 LYS A O 1
ATOM 596 N N . LEU A 1 75 ? -9.516 7.462 22.337 1.00 90.62 75 LEU A N 1
ATOM 597 C CA . LEU A 1 75 ? -8.513 6.619 22.981 1.00 90.62 75 LEU A CA 1
ATOM 598 C C . LEU A 1 75 ? -7.353 6.304 22.028 1.00 90.62 75 LEU A C 1
ATOM 600 O O . LEU A 1 75 ? -6.210 6.212 22.458 1.00 90.62 75 LEU A O 1
ATOM 604 N N . SER A 1 76 ? -7.630 6.214 20.723 1.00 92.19 76 SER A N 1
ATOM 605 C CA . SER A 1 76 ? -6.635 5.908 19.685 1.00 92.19 76 SER A CA 1
ATOM 606 C C . SER A 1 76 ? -6.706 6.845 18.460 1.00 92.19 76 SER A C 1
ATOM 608 O O . SER A 1 76 ? -6.828 6.379 17.323 1.00 92.19 76 SER A O 1
ATOM 610 N N . PRO A 1 77 ? -6.622 8.179 18.643 1.00 93.38 77 PRO A N 1
ATOM 611 C CA . PRO A 1 77 ? -6.869 9.152 17.573 1.00 93.38 77 PRO A CA 1
ATOM 612 C C . PRO A 1 77 ? -5.836 9.077 16.450 1.00 93.38 77 PRO A C 1
ATOM 614 O O . PRO A 1 77 ? -6.211 9.130 15.284 1.00 93.38 77 PRO A O 1
ATOM 617 N N . ALA A 1 78 ? -4.553 8.894 16.780 1.00 93.62 78 ALA A N 1
ATOM 618 C CA . ALA A 1 78 ? -3.485 8.785 15.784 1.00 93.62 78 ALA A CA 1
ATOM 619 C C . ALA A 1 78 ? -3.630 7.518 14.930 1.00 93.62 78 ALA A C 1
ATOM 621 O O . ALA A 1 78 ? -3.537 7.574 13.709 1.00 93.62 78 ALA A O 1
ATOM 622 N N . PHE A 1 79 ? -3.922 6.375 15.558 1.00 92.94 79 PHE A N 1
ATOM 623 C CA . PHE A 1 79 ? -4.157 5.125 14.836 1.00 92.94 79 PHE A CA 1
ATOM 624 C C . PHE A 1 79 ? -5.408 5.209 13.949 1.00 92.94 79 PHE A C 1
ATOM 626 O O . PHE A 1 79 ? -5.359 4.847 12.776 1.00 92.94 79 PHE A O 1
ATOM 633 N N . THR A 1 80 ? -6.508 5.757 14.475 1.00 94.44 80 THR A N 1
ATOM 634 C CA . THR A 1 80 ? -7.754 5.950 13.712 1.00 94.44 80 THR A CA 1
ATOM 635 C C . THR A 1 80 ? -7.528 6.864 12.503 1.00 94.44 80 THR A C 1
ATOM 637 O O . THR A 1 80 ? -7.927 6.524 11.390 1.00 94.44 80 THR A O 1
ATOM 640 N N . ALA A 1 81 ? -6.840 7.994 12.698 1.00 95.69 81 ALA A N 1
ATOM 641 C CA . ALA A 1 81 ? -6.487 8.912 11.620 1.00 95.69 81 ALA A CA 1
ATOM 642 C C . ALA A 1 81 ? -5.599 8.238 10.564 1.00 95.69 81 ALA A C 1
ATOM 644 O O . ALA A 1 81 ? -5.900 8.332 9.375 1.00 95.69 81 ALA A O 1
ATOM 645 N N . ASN A 1 82 ? -4.559 7.508 10.985 1.00 94.94 82 ASN A N 1
ATOM 646 C CA . ASN A 1 82 ? -3.678 6.780 10.073 1.00 94.94 82 ASN A CA 1
ATOM 647 C C . ASN A 1 82 ? -4.457 5.783 9.198 1.00 94.94 82 ASN A C 1
ATOM 649 O O . ASN A 1 82 ? -4.283 5.799 7.982 1.00 94.94 82 ASN A O 1
ATOM 653 N N . ARG A 1 83 ? -5.376 4.993 9.774 1.00 94.62 83 ARG A N 1
ATOM 654 C CA . ARG A 1 83 ? -6.178 4.016 9.011 1.00 94.62 83 ARG A CA 1
ATOM 655 C C . ARG A 1 83 ? -7.110 4.662 7.995 1.00 94.62 83 ARG A C 1
ATOM 657 O O . ARG A 1 83 ? -7.265 4.128 6.901 1.00 94.62 83 ARG A O 1
ATOM 664 N N . ILE A 1 84 ? -7.700 5.809 8.325 1.00 96.25 84 ILE A N 1
ATOM 665 C CA . ILE A 1 84 ? -8.568 6.543 7.393 1.00 96.25 84 ILE A CA 1
ATOM 666 C C . ILE A 1 84 ? -7.752 7.132 6.241 1.00 96.25 84 ILE A C 1
ATOM 668 O O . ILE A 1 84 ? -8.146 6.991 5.086 1.00 96.25 84 ILE A O 1
ATOM 672 N N . VAL A 1 85 ? -6.597 7.744 6.525 1.00 96.75 85 VAL A N 1
ATOM 673 C CA . VAL A 1 85 ? -5.713 8.247 5.461 1.00 96.75 85 VAL A CA 1
ATOM 674 C C . VAL A 1 85 ? -5.219 7.087 4.594 1.00 96.75 85 VAL A C 1
ATOM 676 O O . VAL A 1 85 ? -5.323 7.170 3.374 1.00 96.75 85 VAL A O 1
ATOM 679 N N . ALA A 1 86 ? -4.789 5.974 5.198 1.00 95.75 86 ALA A N 1
ATOM 680 C CA . ALA A 1 86 ? -4.370 4.776 4.473 1.00 95.75 86 ALA A CA 1
ATOM 681 C C . ALA A 1 86 ? -5.491 4.239 3.577 1.00 95.75 86 ALA A C 1
ATOM 683 O O . ALA A 1 86 ? -5.249 3.927 2.417 1.00 95.75 86 ALA A O 1
ATOM 684 N N . PHE A 1 87 ? -6.730 4.183 4.073 1.00 96.94 87 PHE A N 1
ATOM 685 C CA . PHE A 1 87 ? -7.885 3.754 3.286 1.00 96.94 87 PHE A CA 1
ATOM 686 C C . PHE A 1 87 ? -8.070 4.617 2.032 1.00 96.94 87 PHE A C 1
ATOM 688 O O . PHE A 1 87 ? -8.210 4.080 0.931 1.00 96.94 87 PHE A O 1
ATOM 695 N N . CYS A 1 88 ? -8.018 5.944 2.176 1.00 97.50 88 CYS A N 1
ATOM 696 C CA . CYS A 1 88 ? -8.149 6.872 1.053 1.00 97.50 88 CYS A CA 1
ATOM 697 C C . CYS A 1 88 ? -7.000 6.725 0.045 1.00 97.50 88 CYS A C 1
ATOM 699 O O . CYS A 1 88 ? -7.242 6.680 -1.161 1.00 97.50 88 CYS A O 1
ATOM 701 N N . VAL A 1 89 ? -5.763 6.620 0.534 1.00 96.06 89 VAL A N 1
ATOM 702 C CA . VAL A 1 89 ? -4.566 6.475 -0.304 1.00 96.06 89 VAL A CA 1
ATOM 703 C C . VAL A 1 89 ? -4.594 5.159 -1.083 1.00 96.06 89 VAL A C 1
ATOM 705 O O . VAL A 1 89 ? -4.476 5.181 -2.306 1.00 96.06 89 VAL A O 1
ATOM 708 N N . MET A 1 90 ? -4.841 4.030 -0.411 1.00 96.12 90 MET A N 1
ATOM 709 C CA . MET A 1 90 ? -4.905 2.713 -1.059 1.00 96.12 90 MET A CA 1
ATOM 710 C C . MET A 1 90 ? -6.054 2.627 -2.065 1.00 96.12 90 MET A C 1
ATOM 712 O O . MET A 1 90 ? -5.896 2.035 -3.130 1.00 96.12 90 MET A O 1
ATOM 716 N N . SER A 1 91 ? -7.190 3.273 -1.779 1.00 97.31 91 SER A N 1
ATOM 717 C CA . SER A 1 91 ? -8.301 3.371 -2.734 1.00 97.31 91 SER A CA 1
ATOM 718 C C . SER A 1 91 ? -7.905 4.153 -3.985 1.00 97.31 91 SER A C 1
ATOM 720 O O . SER A 1 91 ? -8.217 3.736 -5.099 1.00 97.31 91 SER A O 1
ATOM 722 N N . HIS A 1 92 ? -7.182 5.262 -3.819 1.00 96.44 92 HIS A N 1
ATOM 723 C CA . HIS A 1 92 ? -6.701 6.061 -4.941 1.00 96.44 92 HIS A CA 1
ATOM 724 C C . HIS A 1 92 ? -5.666 5.304 -5.788 1.00 96.44 92 HIS A C 1
ATOM 726 O O . HIS A 1 92 ? -5.788 5.282 -7.011 1.00 96.44 92 HIS A O 1
ATOM 732 N N . TRP A 1 93 ? -4.689 4.638 -5.166 1.00 94.88 93 TRP A N 1
ATOM 733 C CA . TRP A 1 93 ? -3.679 3.851 -5.892 1.00 94.88 93 TRP A CA 1
ATOM 734 C C . TRP A 1 93 ? -4.310 2.677 -6.625 1.00 94.88 93 TRP A C 1
ATOM 736 O O . TRP A 1 93 ? -4.015 2.447 -7.797 1.00 94.88 93 TRP A O 1
ATOM 746 N N . SER A 1 94 ? -5.229 1.980 -5.954 1.00 96.62 94 SER A N 1
ATOM 747 C CA . SER A 1 94 ? -5.992 0.891 -6.549 1.00 96.62 94 SER A CA 1
ATOM 748 C C . SER A 1 94 ? -6.790 1.362 -7.756 1.00 96.62 94 SER A C 1
ATOM 750 O O . SER A 1 94 ? -6.737 0.706 -8.792 1.00 96.62 94 SER A O 1
ATOM 752 N N . TYR A 1 95 ? -7.458 2.515 -7.667 1.00 96.56 95 TYR A N 1
ATOM 753 C CA . TYR A 1 95 ? -8.166 3.101 -8.801 1.00 96.56 95 TYR A CA 1
ATOM 754 C C . TYR A 1 95 ? -7.229 3.374 -9.984 1.00 96.56 95 TYR A C 1
ATOM 756 O O . TYR A 1 95 ? -7.518 2.929 -11.091 1.00 96.56 95 TYR A O 1
ATOM 764 N N . LEU A 1 96 ? -6.094 4.048 -9.761 1.00 94.69 96 LEU A N 1
ATOM 765 C CA . LEU A 1 96 ? -5.144 4.357 -10.836 1.00 94.69 96 LEU A CA 1
ATOM 766 C C . LEU A 1 96 ? -4.574 3.083 -11.478 1.00 94.69 96 LEU A C 1
ATOM 768 O O . LEU A 1 96 ? -4.517 2.981 -12.704 1.00 94.69 96 LEU A O 1
ATOM 772 N N . GLY A 1 97 ? -4.205 2.095 -10.658 1.00 95.25 97 GLY A N 1
ATOM 773 C CA . GLY A 1 97 ? -3.676 0.817 -11.127 1.00 95.25 97 GLY A CA 1
ATOM 774 C C . GLY A 1 97 ? -4.697 -0.006 -11.905 1.00 95.25 97 GLY A C 1
ATOM 775 O O . GLY A 1 97 ? -4.401 -0.466 -13.004 1.00 95.25 97 GLY A O 1
ATOM 776 N N . LEU A 1 98 ? -5.915 -0.160 -11.378 1.00 94.88 98 LEU A N 1
ATOM 777 C CA . LEU A 1 98 ? -6.986 -0.900 -12.053 1.00 94.88 98 LEU A CA 1
ATOM 778 C C . LEU A 1 98 ? -7.440 -0.202 -13.334 1.00 94.88 98 LEU A C 1
ATOM 780 O O . LEU A 1 98 ? -7.655 -0.874 -14.338 1.00 94.88 98 LEU A O 1
ATOM 784 N N . ASN A 1 99 ? -7.547 1.129 -13.325 1.00 94.44 99 ASN A N 1
ATOM 785 C CA . ASN A 1 99 ? -7.882 1.894 -14.522 1.00 94.44 99 ASN A CA 1
ATOM 786 C C . ASN A 1 99 ? -6.828 1.687 -15.617 1.00 94.44 99 ASN A C 1
ATOM 788 O O . ASN A 1 99 ? -7.181 1.453 -16.770 1.00 94.44 99 ASN A O 1
ATOM 792 N N . HIS A 1 100 ? -5.538 1.701 -15.262 1.00 91.12 100 HIS A N 1
ATOM 793 C CA . HIS A 1 100 ? -4.480 1.388 -16.218 1.00 91.12 100 HIS A CA 1
ATOM 794 C C . HIS A 1 100 ? -4.599 -0.047 -16.745 1.00 91.12 100 HIS A C 1
ATOM 796 O O . HIS A 1 100 ? -4.708 -0.224 -17.951 1.00 91.12 100 HIS A O 1
ATOM 802 N N . VAL A 1 101 ? -4.680 -1.048 -15.862 1.00 88.75 101 VAL A N 1
ATOM 803 C CA . VAL A 1 101 ? -4.790 -2.468 -16.253 1.00 88.75 101 VAL A CA 1
ATOM 804 C C . VAL A 1 101 ? -6.001 -2.731 -17.153 1.00 88.75 101 VAL A C 1
ATOM 806 O O . VAL A 1 101 ? -5.928 -3.564 -18.047 1.00 88.75 101 VAL A O 1
ATOM 809 N N . TRP A 1 102 ? -7.111 -2.025 -16.933 1.00 88.44 102 TRP A N 1
ATOM 810 C CA . TRP A 1 102 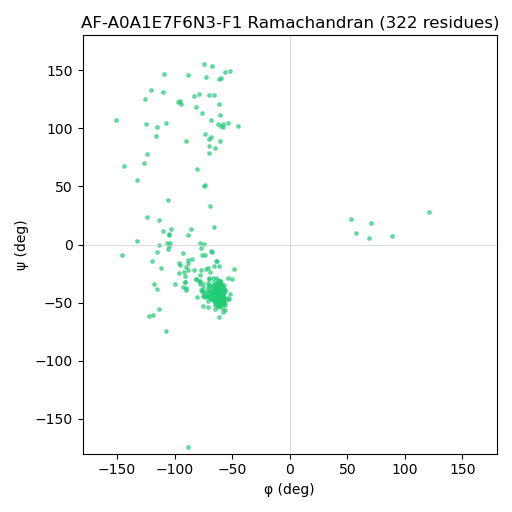? -8.320 -2.173 -17.741 1.00 88.44 102 TRP A CA 1
ATOM 811 C C . TRP A 1 102 ? -8.238 -1.465 -19.099 1.00 88.44 102 TRP A C 1
ATOM 813 O O . TRP A 1 102 ? -8.837 -1.916 -20.071 1.00 88.44 102 TRP A O 1
ATOM 823 N N . SER A 1 103 ? -7.547 -0.326 -19.157 1.00 87.19 103 SER A N 1
ATOM 824 C CA . SER A 1 103 ? -7.453 0.506 -20.364 1.00 87.19 103 SER A CA 1
ATOM 825 C C . SER A 1 103 ? -6.275 0.152 -21.275 1.00 87.19 103 SER A C 1
ATOM 827 O O . SER A 1 103 ? -6.292 0.530 -22.445 1.00 87.19 103 SER A O 1
ATOM 829 N N . TYR A 1 104 ? -5.263 -0.545 -20.754 1.00 81.75 104 TYR A N 1
ATOM 830 C CA . TYR A 1 104 ? -4.028 -0.842 -21.468 1.00 81.75 104 TYR A CA 1
ATOM 831 C C . TYR A 1 104 ? -4.078 -2.224 -22.124 1.00 81.75 104 TYR A C 1
ATOM 833 O O . TYR A 1 104 ? -4.293 -3.238 -21.458 1.00 81.75 104 TYR A O 1
ATOM 841 N N . ASP A 1 105 ? -3.861 -2.270 -23.437 1.00 78.19 105 ASP A N 1
ATOM 842 C CA . ASP A 1 105 ? -3.862 -3.515 -24.200 1.00 78.19 105 ASP A CA 1
ATOM 843 C C . ASP A 1 105 ? -2.460 -4.130 -24.263 1.00 78.19 105 ASP A C 1
ATOM 845 O O . ASP A 1 105 ? -1.682 -3.888 -25.186 1.00 78.19 105 ASP A O 1
ATOM 849 N N . TYR A 1 106 ? -2.151 -4.967 -23.273 1.00 69.00 106 TYR A N 1
ATOM 850 C CA . TYR A 1 106 ? -0.873 -5.678 -23.189 1.00 69.00 106 TYR A CA 1
ATOM 851 C C . TYR A 1 106 ? -0.630 -6.670 -24.344 1.00 69.00 106 TYR A C 1
ATOM 853 O O . TYR A 1 106 ? 0.502 -7.119 -24.514 1.00 69.00 106 TYR A O 1
ATOM 861 N N . ASN A 1 107 ? -1.649 -7.036 -25.135 1.00 65.56 107 ASN A N 1
ATOM 862 C CA . ASN A 1 107 ? -1.504 -8.031 -26.207 1.00 65.56 107 ASN A CA 1
ATOM 863 C C . ASN A 1 107 ? -1.070 -7.426 -27.55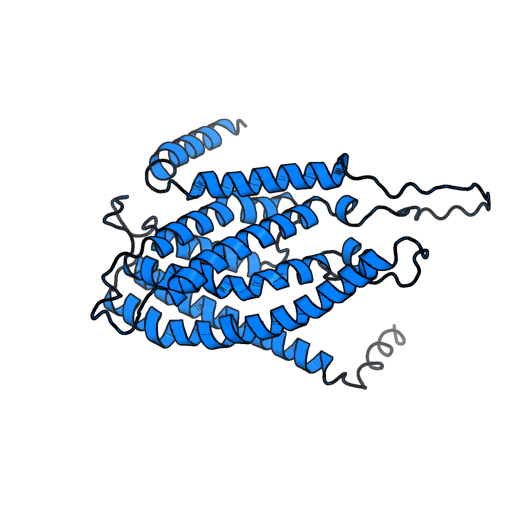0 1.00 65.56 107 ASN A C 1
ATOM 865 O O . ASN A 1 107 ? -0.699 -8.177 -28.451 1.00 65.56 107 ASN A O 1
ATOM 869 N N . ASN A 1 108 ? -1.140 -6.101 -27.700 1.00 62.53 108 ASN A N 1
ATOM 870 C CA . ASN A 1 108 ? -0.980 -5.432 -28.992 1.00 62.53 108 ASN A CA 1
ATOM 871 C C . ASN A 1 108 ? 0.355 -4.693 -29.176 1.00 62.53 108 ASN A C 1
ATOM 873 O O . ASN A 1 108 ? 0.576 -4.119 -30.241 1.00 62.53 108 ASN A O 1
ATOM 877 N N . GLU A 1 109 ? 1.270 -4.731 -28.202 1.00 58.50 109 GLU A N 1
ATOM 878 C CA . GLU A 1 109 ? 2.567 -4.053 -28.321 1.00 58.50 109 GLU A CA 1
ATOM 879 C C . GLU A 1 109 ? 3.751 -5.030 -28.334 1.00 58.50 109 GLU A C 1
ATOM 881 O O . GLU A 1 109 ? 4.246 -5.470 -27.292 1.00 58.50 109 GLU A O 1
ATOM 886 N N . GLU A 1 110 ? 4.282 -5.300 -29.534 1.00 55.94 110 GLU A N 1
ATOM 887 C CA . GLU A 1 110 ? 5.675 -5.730 -29.703 1.00 55.94 110 GLU A CA 1
ATOM 888 C C . GLU A 1 110 ? 6.597 -4.627 -29.154 1.00 55.94 110 GLU A C 1
ATOM 890 O O . GLU A 1 110 ? 7.003 -3.709 -29.864 1.00 55.94 110 GLU A O 1
ATOM 895 N N . GLY A 1 111 ? 6.916 -4.698 -27.862 1.00 57.81 111 GLY A N 1
ATOM 896 C CA . GLY A 1 111 ? 7.794 -3.732 -27.205 1.00 57.81 111 GLY A CA 1
ATOM 897 C C . GLY A 1 111 ? 7.183 -2.971 -26.036 1.00 57.81 111 GLY A C 1
ATOM 898 O O . GLY A 1 111 ? 7.676 -1.890 -25.746 1.00 57.81 111 GLY A O 1
ATOM 899 N N . ALA A 1 112 ? 6.202 -3.529 -25.322 1.00 57.88 112 ALA A N 1
ATOM 900 C CA . ALA A 1 112 ? 5.676 -2.936 -24.086 1.00 57.88 112 ALA A CA 1
ATOM 901 C C . ALA A 1 112 ? 6.782 -2.546 -23.064 1.00 57.88 112 ALA A C 1
ATOM 903 O O . ALA A 1 112 ? 6.677 -1.534 -22.378 1.00 57.88 112 ALA A O 1
ATOM 904 N N . ALA A 1 113 ? 7.916 -3.263 -23.058 1.00 61.88 113 ALA A N 1
ATOM 905 C CA . ALA A 1 113 ? 9.127 -2.930 -22.293 1.00 61.88 113 ALA A CA 1
ATOM 906 C C . ALA A 1 113 ? 9.881 -1.658 -22.768 1.00 61.88 113 ALA A C 1
ATOM 908 O O . ALA A 1 113 ? 10.870 -1.253 -22.162 1.00 61.88 113 ALA A O 1
ATOM 909 N N . LYS A 1 114 ? 9.467 -1.026 -23.870 1.00 68.50 114 LYS A N 1
ATOM 910 C CA . LYS A 1 114 ? 10.104 0.161 -24.470 1.00 68.50 114 LYS A CA 1
ATOM 911 C C . LYS A 1 114 ? 9.211 1.400 -24.443 1.00 68.50 114 LYS A C 1
ATOM 913 O O . LYS A 1 114 ? 9.688 2.483 -24.784 1.00 68.50 114 LYS A O 1
ATOM 918 N N . THR A 1 115 ? 7.953 1.264 -24.030 1.00 80.06 115 THR A N 1
ATOM 919 C CA . THR A 1 115 ? 7.001 2.374 -23.978 1.00 80.06 115 THR A CA 1
ATOM 920 C C . THR A 1 115 ? 6.954 2.945 -22.566 1.00 80.06 115 THR A C 1
ATOM 922 O O . THR A 1 115 ? 6.674 2.240 -21.600 1.00 80.06 115 THR A O 1
ATOM 925 N N . PHE A 1 116 ? 7.236 4.241 -22.428 1.00 84.94 116 PHE A N 1
ATOM 926 C CA . PHE A 1 116 ? 7.062 4.936 -21.154 1.00 84.94 116 PHE A CA 1
ATOM 927 C C . PHE A 1 116 ? 5.578 4.985 -20.792 1.00 84.94 116 PHE A C 1
ATOM 929 O O . PHE A 1 116 ? 4.763 5.441 -21.598 1.00 84.94 116 PHE A O 1
ATOM 936 N N . ILE A 1 117 ? 5.236 4.571 -19.570 1.00 88.44 117 ILE A N 1
ATOM 937 C CA . ILE A 1 117 ? 3.856 4.559 -19.081 1.00 88.44 117 ILE A CA 1
ATOM 938 C C . ILE A 1 117 ? 3.658 5.683 -18.052 1.00 88.44 117 ILE A C 1
ATOM 940 O O . ILE A 1 117 ? 4.055 5.529 -16.89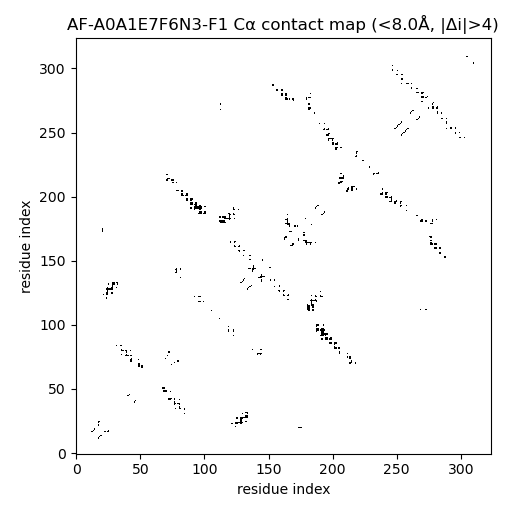0 1.00 88.44 117 ILE A O 1
ATOM 944 N N . PRO A 1 118 ? 2.980 6.795 -18.415 1.00 89.94 118 PRO A N 1
ATOM 945 C CA . PRO A 1 118 ? 2.779 7.929 -17.509 1.00 89.94 118 PRO A CA 1
ATOM 946 C C . PRO A 1 118 ? 2.098 7.537 -16.196 1.00 89.94 118 PRO A C 1
ATOM 948 O O . PRO A 1 118 ? 2.515 7.968 -15.126 1.00 89.94 118 PRO A O 1
ATOM 951 N N . ALA A 1 119 ? 1.107 6.642 -16.259 1.00 91.00 119 ALA A N 1
ATOM 952 C CA . ALA A 1 119 ? 0.396 6.165 -15.074 1.00 91.00 119 ALA A CA 1
ATOM 953 C C . ALA A 1 119 ? 1.328 5.472 -14.066 1.00 91.00 119 ALA A C 1
ATOM 955 O O . ALA A 1 119 ? 1.172 5.646 -12.859 1.00 91.00 119 ALA A O 1
ATOM 956 N N . GLY A 1 120 ? 2.312 4.705 -14.541 1.00 92.62 120 GLY A N 1
ATOM 957 C CA . GLY A 1 120 ? 3.274 4.037 -13.671 1.00 92.62 120 GLY A CA 1
ATOM 958 C C . GLY A 1 120 ? 4.245 5.005 -13.017 1.00 92.62 120 GLY A C 1
ATOM 959 O O . GLY A 1 120 ? 4.534 4.874 -11.828 1.00 92.62 120 GLY A O 1
ATOM 960 N N . PHE A 1 121 ? 4.690 6.011 -13.770 1.00 92.50 121 PHE A N 1
ATOM 961 C CA . PHE A 1 121 ? 5.516 7.091 -13.241 1.00 92.50 121 PHE A CA 1
ATOM 962 C C . PHE A 1 121 ? 4.772 7.906 -12.170 1.00 92.50 121 PHE A C 1
ATOM 964 O O . PHE A 1 121 ? 5.307 8.144 -11.086 1.00 92.50 121 PHE A O 1
ATOM 971 N N . ASP A 1 122 ? 3.514 8.271 -12.425 1.00 93.62 122 ASP A N 1
ATOM 972 C CA . ASP A 1 122 ? 2.685 9.020 -11.477 1.00 93.62 122 ASP A CA 1
ATOM 973 C C . ASP A 1 122 ? 2.415 8.223 -10.196 1.00 93.62 122 ASP A C 1
ATOM 975 O O . ASP A 1 122 ? 2.614 8.738 -9.091 1.00 93.62 122 ASP A O 1
ATOM 979 N N . ILE A 1 123 ? 2.025 6.947 -10.314 1.00 95.69 123 ILE A N 1
ATOM 980 C CA . ILE A 1 123 ? 1.809 6.076 -9.150 1.00 95.69 123 ILE A CA 1
ATOM 981 C C . ILE A 1 123 ? 3.105 5.927 -8.341 1.00 95.69 123 ILE A C 1
ATOM 983 O O . ILE A 1 123 ? 3.052 5.989 -7.113 1.00 95.69 123 ILE A O 1
ATOM 987 N N . ALA A 1 124 ? 4.266 5.784 -8.987 1.00 95.94 124 ALA A N 1
ATOM 988 C CA . ALA A 1 124 ? 5.544 5.673 -8.285 1.00 95.94 124 ALA A CA 1
ATOM 989 C C . ALA A 1 124 ? 5.899 6.946 -7.497 1.00 95.94 124 ALA A C 1
ATOM 991 O O . ALA A 1 124 ? 6.323 6.841 -6.345 1.00 95.94 124 ALA A O 1
ATOM 992 N N . GLN A 1 125 ? 5.664 8.140 -8.057 1.00 94.69 125 GLN A N 1
ATOM 993 C CA . GLN A 1 125 ? 5.845 9.408 -7.333 1.00 94.69 125 GLN A CA 1
ATOM 994 C C . GLN A 1 125 ? 4.930 9.494 -6.110 1.00 94.69 125 GLN A C 1
ATOM 996 O O . GLN A 1 125 ? 5.379 9.820 -5.008 1.00 94.69 125 GLN A O 1
ATOM 1001 N N . ILE A 1 126 ? 3.645 9.185 -6.299 1.00 95.06 126 ILE A N 1
ATOM 1002 C CA . ILE A 1 126 ? 2.639 9.204 -5.235 1.00 95.06 126 ILE A CA 1
ATOM 1003 C C . ILE A 1 126 ? 3.026 8.208 -4.130 1.00 95.06 126 ILE A C 1
ATOM 1005 O O . ILE A 1 126 ? 2.969 8.552 -2.944 1.00 95.06 126 ILE A O 1
ATOM 1009 N N . ALA A 1 127 ? 3.445 6.999 -4.507 1.00 96.50 127 ALA A N 1
ATOM 1010 C CA . ALA A 1 127 ? 3.853 5.954 -3.580 1.00 96.50 127 ALA A CA 1
ATOM 1011 C C . ALA A 1 127 ? 5.090 6.343 -2.775 1.00 96.50 127 ALA A C 1
ATOM 1013 O O . ALA A 1 127 ? 5.053 6.313 -1.542 1.00 96.50 127 ALA A O 1
ATOM 1014 N N . MET A 1 128 ? 6.143 6.805 -3.448 1.00 95.88 128 MET A N 1
ATOM 1015 C CA . MET A 1 128 ? 7.362 7.271 -2.791 1.00 95.88 128 MET A CA 1
ATOM 1016 C C . MET A 1 128 ? 7.074 8.423 -1.822 1.00 95.88 128 MET A C 1
ATOM 1018 O O . MET A 1 128 ? 7.529 8.404 -0.678 1.00 95.88 128 MET A O 1
ATOM 1022 N N . GLY A 1 129 ? 6.272 9.401 -2.252 1.00 94.81 129 GLY A N 1
ATOM 1023 C CA . GLY A 1 129 ? 5.920 10.566 -1.443 1.00 94.81 129 GLY A CA 1
ATOM 1024 C C . GLY A 1 129 ? 5.113 10.203 -0.205 1.00 94.81 129 GLY A C 1
ATOM 1025 O O . GLY A 1 129 ? 5.399 10.675 0.893 1.00 94.81 129 GLY A O 1
ATOM 1026 N N . THR A 1 130 ? 4.147 9.303 -0.355 1.00 96.00 130 THR A N 1
ATOM 1027 C CA . THR A 1 130 ? 3.347 8.780 0.760 1.00 96.00 130 THR A CA 1
ATOM 1028 C C . THR A 1 130 ? 4.220 8.041 1.772 1.00 96.00 130 THR A C 1
ATOM 1030 O O . THR A 1 130 ? 4.101 8.293 2.971 1.00 96.00 130 THR A O 1
ATOM 1033 N N . LEU A 1 131 ? 5.115 7.165 1.303 1.00 95.75 131 LEU A N 1
ATOM 1034 C CA . LEU A 1 131 ? 5.986 6.360 2.162 1.00 95.75 131 LEU A CA 1
ATOM 1035 C C . LEU A 1 131 ? 6.992 7.225 2.930 1.00 95.75 131 LEU A C 1
ATOM 1037 O O . LEU A 1 131 ? 7.112 7.088 4.147 1.00 95.75 131 LEU A O 1
ATOM 1041 N N . LEU A 1 132 ? 7.687 8.130 2.235 1.00 95.25 132 LEU A N 1
ATOM 1042 C CA . LEU A 1 132 ? 8.759 8.940 2.818 1.00 95.25 132 LEU A CA 1
ATOM 1043 C C . LEU A 1 132 ? 8.252 10.085 3.691 1.00 95.25 132 LEU A C 1
ATOM 1045 O O . LEU A 1 132 ? 8.857 10.374 4.721 1.00 95.25 132 LEU A O 1
ATOM 1049 N N . VAL A 1 133 ? 7.176 10.760 3.281 1.00 95.56 133 VAL A N 1
ATOM 1050 C CA . VAL A 1 133 ? 6.720 11.989 3.951 1.00 95.56 133 VAL A CA 1
ATOM 1051 C C . VAL A 1 133 ? 5.710 11.685 5.055 1.00 95.56 133 VAL A C 1
ATOM 1053 O O . VAL A 1 133 ? 5.676 12.397 6.057 1.00 95.56 133 VAL A O 1
ATOM 1056 N N . TRP A 1 134 ? 4.890 10.641 4.901 1.00 95.50 134 TRP A N 1
ATOM 1057 C CA . TRP A 1 134 ? 3.799 10.358 5.833 1.00 95.50 134 TRP A CA 1
ATOM 1058 C C . TRP A 1 134 ? 3.928 9.013 6.538 1.00 95.50 134 TRP A C 1
ATOM 1060 O O . TRP A 1 134 ? 3.980 9.003 7.767 1.00 95.50 134 TRP A O 1
ATOM 1070 N N . ASP A 1 135 ? 3.953 7.896 5.816 1.00 94.38 135 ASP A N 1
ATOM 1071 C CA . ASP A 1 135 ? 3.720 6.581 6.416 1.00 94.38 135 ASP A CA 1
ATOM 1072 C C . ASP A 1 135 ? 4.877 6.118 7.321 1.00 94.38 135 ASP A C 1
ATOM 1074 O O . ASP A 1 135 ? 4.654 5.878 8.510 1.00 94.38 135 ASP A O 1
ATOM 1078 N N . ILE A 1 136 ? 6.122 6.107 6.821 1.00 93.19 136 ILE A N 1
ATOM 1079 C CA . ILE A 1 136 ? 7.303 5.735 7.624 1.00 93.19 136 ILE A CA 1
ATOM 1080 C C . ILE A 1 136 ? 7.517 6.715 8.798 1.00 93.19 136 ILE A C 1
ATOM 1082 O O . ILE A 1 136 ? 7.682 6.263 9.931 1.00 93.19 136 ILE A O 1
ATOM 1086 N N . PRO A 1 137 ? 7.469 8.052 8.622 1.00 92.75 137 PRO A N 1
ATOM 1087 C CA . PRO A 1 137 ? 7.574 8.961 9.765 1.00 92.75 137 PRO A CA 1
ATOM 1088 C C . PRO A 1 137 ? 6.448 8.774 10.793 1.00 92.75 137 PRO A C 1
ATOM 1090 O O . PRO A 1 137 ? 6.703 8.775 12.000 1.00 92.75 137 PRO A O 1
ATOM 1093 N N . SER A 1 138 ? 5.204 8.577 10.338 1.00 90.62 138 SER A N 1
ATOM 1094 C CA . SER A 1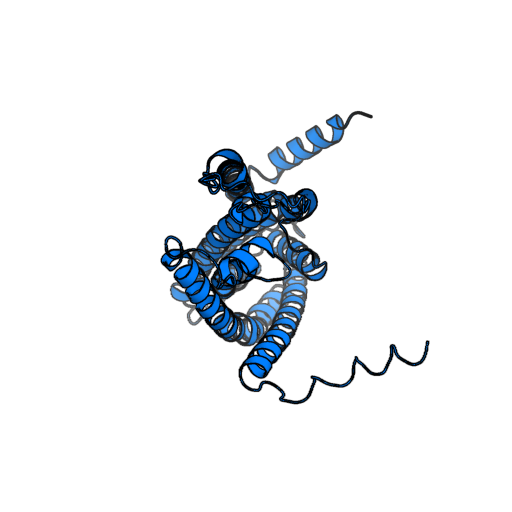 138 ? 4.061 8.356 11.235 1.00 90.62 138 SER A CA 1
ATOM 1095 C C . SER A 1 138 ? 4.204 7.055 12.025 1.00 90.62 138 SER A C 1
ATOM 1097 O O . SER A 1 138 ? 3.841 7.027 13.205 1.00 90.62 138 SER A O 1
ATOM 1099 N N . SER A 1 139 ? 4.749 5.996 11.411 1.00 87.31 139 SER A N 1
ATOM 1100 C CA . SER A 1 139 ? 4.964 4.714 12.087 1.00 87.31 139 SER A CA 1
ATOM 1101 C C . SER A 1 139 ? 6.002 4.810 13.201 1.00 87.31 139 SER A C 1
ATOM 1103 O O . SER A 1 139 ? 5.796 4.226 14.266 1.00 87.31 139 SER A O 1
ATOM 1105 N N . LEU A 1 140 ? 7.060 5.597 12.993 1.00 87.44 140 LEU A N 1
ATOM 1106 C CA . LEU A 1 140 ? 8.139 5.783 13.963 1.00 87.44 140 LEU A CA 1
ATOM 1107 C C . LEU A 1 140 ? 7.749 6.696 15.136 1.00 87.44 140 LEU A C 1
ATOM 1109 O O . LEU A 1 140 ? 8.161 6.444 16.266 1.00 87.44 140 LEU A O 1
ATOM 1113 N N . ILE A 1 141 ? 6.968 7.753 14.888 1.00 84.19 141 ILE A N 1
ATOM 1114 C CA . ILE A 1 141 ? 6.681 8.791 15.896 1.00 84.19 141 ILE A CA 1
ATOM 1115 C C . ILE A 1 141 ? 5.433 8.466 16.730 1.00 84.19 141 ILE A C 1
ATOM 1117 O O . ILE A 1 141 ? 5.394 8.753 17.926 1.00 84.19 141 ILE A O 1
ATOM 1121 N N . GLY A 1 142 ? 4.386 7.914 16.112 1.00 65.50 142 GLY A N 1
ATOM 1122 C CA . GLY A 1 142 ? 3.042 7.918 16.700 1.00 65.50 142 GLY A CA 1
ATOM 1123 C C . GLY A 1 142 ? 2.549 6.589 17.266 1.00 65.50 142 GLY A C 1
ATOM 1124 O O . GLY A 1 142 ? 1.416 6.540 17.745 1.00 65.50 142 GLY A O 1
ATOM 1125 N N . GLY A 1 143 ? 3.317 5.499 17.132 1.00 65.19 143 GLY A N 1
ATOM 1126 C CA . GLY A 1 143 ? 2.833 4.138 17.418 1.00 65.19 143 GLY A CA 1
ATOM 1127 C C . GLY A 1 143 ? 1.593 3.735 16.600 1.00 65.19 143 GLY A C 1
ATOM 1128 O O . GLY A 1 143 ? 0.957 2.726 16.887 1.00 65.19 143 GLY A O 1
ATOM 1129 N N . SER A 1 144 ? 1.223 4.542 15.600 1.00 59.72 144 SER A N 1
ATOM 1130 C CA . SER A 1 144 ? 0.043 4.377 14.750 1.00 59.72 144 SER A CA 1
ATOM 1131 C C . SER A 1 144 ? 0.323 3.505 13.527 1.00 59.72 144 SER A C 1
ATOM 1133 O O . SER A 1 144 ? -0.615 3.018 12.892 1.00 59.72 144 SER A O 1
ATOM 1135 N N . GLY A 1 145 ? 1.600 3.294 13.209 1.00 59.38 145 GLY A N 1
ATOM 1136 C CA . GLY A 1 145 ? 2.027 2.457 12.100 1.00 59.38 145 GLY A CA 1
ATOM 1137 C C . GLY A 1 145 ? 2.205 0.983 12.466 1.00 59.38 145 GLY A C 1
ATOM 1138 O O . GLY A 1 145 ? 1.861 0.545 13.567 1.00 59.38 145 GLY A O 1
ATOM 1139 N N . PRO A 1 146 ? 2.718 0.184 11.522 1.00 59.94 146 PRO A N 1
ATOM 1140 C CA . PRO A 1 146 ? 2.955 -1.231 11.748 1.00 59.94 146 PRO A CA 1
ATOM 1141 C C . PRO A 1 146 ? 3.964 -1.410 12.882 1.00 59.94 146 PRO A C 1
ATOM 1143 O O . PRO A 1 146 ? 5.089 -0.957 12.772 1.00 59.94 146 PRO A O 1
ATOM 1146 N N . THR A 1 147 ? 3.612 -2.096 13.965 1.00 68.69 147 THR A N 1
ATOM 1147 C CA . THR A 1 147 ? 4.599 -2.451 15.004 1.00 68.69 147 THR A CA 1
ATOM 1148 C C . THR A 1 147 ? 5.500 -3.614 14.583 1.00 68.69 147 THR A C 1
ATOM 1150 O O . THR A 1 147 ? 6.473 -3.927 15.262 1.00 68.69 147 THR A O 1
ATOM 1153 N N . ASP A 1 148 ? 5.181 -4.257 13.458 1.00 82.75 148 ASP A N 1
ATOM 1154 C CA . ASP A 1 148 ? 5.932 -5.373 12.904 1.00 82.75 148 ASP A CA 1
ATOM 1155 C C . ASP A 1 148 ? 7.125 -4.867 12.080 1.00 82.75 148 ASP A C 1
ATOM 1157 O O . ASP A 1 148 ? 6.981 -4.054 11.159 1.00 82.75 148 ASP A O 1
ATOM 1161 N N . ILE A 1 149 ? 8.314 -5.379 12.395 1.00 87.88 149 ILE A N 1
ATOM 1162 C CA . ILE A 1 149 ? 9.541 -5.104 11.647 1.00 87.88 149 ILE A CA 1
ATOM 1163 C C . ILE A 1 149 ? 9.429 -5.543 10.184 1.00 87.88 149 ILE A C 1
ATOM 1165 O O . ILE A 1 149 ? 9.955 -4.867 9.301 1.00 87.88 149 ILE A O 1
ATOM 1169 N N . MET A 1 150 ? 8.682 -6.615 9.903 1.00 89.69 150 MET A N 1
ATOM 1170 C CA . MET A 1 150 ? 8.476 -7.105 8.541 1.00 89.69 150 MET A CA 1
ATOM 1171 C C . MET A 1 150 ? 7.755 -6.069 7.668 1.00 89.69 150 MET A C 1
ATOM 1173 O O . MET A 1 150 ? 8.091 -5.897 6.499 1.00 89.69 150 MET A O 1
ATOM 1177 N N . MET A 1 151 ? 6.800 -5.331 8.239 1.00 89.88 151 MET A N 1
ATOM 1178 C CA . MET A 1 151 ? 6.079 -4.283 7.514 1.00 89.88 151 MET A CA 1
ATOM 1179 C C . MET A 1 151 ? 6.961 -3.063 7.238 1.00 89.88 151 MET A C 1
ATOM 1181 O O . MET A 1 151 ? 6.893 -2.502 6.149 1.00 89.88 151 MET A O 1
ATOM 1185 N N . HIS A 1 152 ? 7.845 -2.691 8.168 1.00 89.56 152 HIS A N 1
ATOM 1186 C CA . HIS A 1 152 ? 8.830 -1.635 7.915 1.00 89.56 152 HIS A CA 1
ATOM 1187 C C . HIS A 1 152 ? 9.808 -2.027 6.804 1.00 89.56 152 HIS A C 1
ATOM 1189 O O . HIS A 1 152 ? 10.066 -1.225 5.909 1.00 89.56 152 HIS A O 1
ATOM 1195 N N . ILE A 1 153 ? 10.308 -3.268 6.817 1.00 92.56 153 ILE A N 1
ATOM 1196 C CA . ILE A 1 153 ? 11.163 -3.797 5.743 1.00 92.56 153 ILE A CA 1
ATOM 1197 C C . ILE A 1 153 ? 10.416 -3.766 4.407 1.00 92.56 153 ILE A C 1
ATOM 1199 O O . ILE A 1 153 ? 10.979 -3.334 3.402 1.00 92.56 153 ILE A O 1
ATOM 1203 N N . HIS A 1 154 ? 9.139 -4.159 4.395 1.00 94.19 154 HIS A N 1
ATOM 1204 C CA . HIS A 1 154 ? 8.300 -4.064 3.204 1.00 94.19 154 HIS A CA 1
ATOM 1205 C C . HIS A 1 154 ? 8.201 -2.619 2.692 1.00 94.19 154 HIS A C 1
ATOM 1207 O O . HIS A 1 154 ? 8.451 -2.387 1.513 1.00 94.19 154 HIS A O 1
ATOM 1213 N N . HIS A 1 155 ? 7.929 -1.639 3.558 1.00 94.75 155 HIS A N 1
ATOM 1214 C CA . HIS A 1 155 ? 7.800 -0.231 3.161 1.00 94.75 155 HIS A CA 1
ATOM 1215 C C . HIS A 1 155 ? 9.124 0.357 2.658 1.00 94.75 155 HIS A C 1
ATOM 1217 O O . HIS A 1 155 ? 9.136 1.056 1.648 1.00 94.75 155 HIS A O 1
ATOM 1223 N N . ILE A 1 156 ? 10.250 0.018 3.293 1.00 93.69 156 ILE A N 1
ATOM 1224 C CA . ILE A 1 156 ? 11.591 0.397 2.816 1.00 93.69 156 ILE A CA 1
ATOM 1225 C C . ILE A 1 156 ? 11.861 -0.214 1.436 1.00 93.69 156 ILE A C 1
ATOM 1227 O O . ILE A 1 156 ? 12.360 0.465 0.540 1.00 93.69 156 ILE A O 1
ATOM 1231 N N . GLY A 1 157 ? 11.487 -1.478 1.233 1.00 95.81 157 GLY A N 1
ATOM 1232 C CA . GLY A 1 157 ? 11.579 -2.115 -0.075 1.00 95.81 157 GLY A CA 1
ATOM 1233 C C . GLY A 1 157 ? 10.703 -1.429 -1.131 1.00 95.81 157 GLY A C 1
ATOM 1234 O O . GLY A 1 157 ? 11.131 -1.275 -2.270 1.00 95.81 157 GLY A O 1
ATOM 1235 N N . MET A 1 158 ? 9.504 -0.970 -0.761 1.00 96.38 158 MET A N 1
ATOM 1236 C CA . MET A 1 158 ? 8.615 -0.232 -1.664 1.00 96.38 158 MET A CA 1
ATOM 1237 C C . MET A 1 158 ? 9.213 1.130 -2.032 1.00 96.38 158 MET A C 1
ATOM 1239 O O . MET A 1 158 ? 9.176 1.506 -3.200 1.00 96.38 158 MET A O 1
ATOM 1243 N N . VAL A 1 159 ? 9.853 1.825 -1.081 1.00 96.06 159 VAL A N 1
ATOM 1244 C CA . VAL A 1 159 ? 10.630 3.045 -1.365 1.00 96.06 159 VAL A CA 1
ATOM 1245 C C . VAL A 1 159 ? 11.729 2.749 -2.383 1.00 96.06 159 VAL A C 1
ATOM 1247 O O . VAL A 1 159 ? 11.827 3.461 -3.380 1.00 96.06 159 VAL A O 1
ATOM 1250 N N . LEU A 1 160 ? 12.508 1.680 -2.185 1.00 95.50 160 LEU A N 1
ATOM 1251 C CA . LEU A 1 160 ? 13.561 1.271 -3.121 1.00 95.50 160 LEU A CA 1
ATOM 1252 C C . LEU A 1 160 ? 13.005 1.005 -4.530 1.00 95.50 160 LEU A C 1
ATOM 1254 O O . LEU A 1 160 ? 13.545 1.521 -5.505 1.00 95.50 160 LEU A O 1
ATOM 1258 N N . VAL A 1 161 ? 11.895 0.266 -4.635 1.00 95.50 161 VAL A N 1
ATOM 1259 C CA . VAL A 1 161 ? 11.210 0.008 -5.913 1.00 95.50 161 VAL A CA 1
ATOM 1260 C C . VAL A 1 161 ? 10.783 1.315 -6.578 1.00 95.50 161 VAL A C 1
ATOM 1262 O O . VAL A 1 161 ? 11.119 1.544 -7.738 1.00 95.50 161 VAL A O 1
ATOM 1265 N N . THR A 1 162 ? 10.101 2.205 -5.854 1.00 95.44 162 THR A N 1
ATOM 1266 C CA . THR A 1 162 ? 9.663 3.493 -6.416 1.00 95.44 162 THR A CA 1
ATOM 1267 C C . THR A 1 162 ? 10.839 4.369 -6.846 1.00 95.44 162 THR A C 1
ATOM 1269 O O . THR A 1 162 ? 10.791 4.958 -7.919 1.00 95.44 162 THR A O 1
ATOM 1272 N N . ALA A 1 163 ? 11.935 4.384 -6.084 1.00 92.94 163 ALA A N 1
ATOM 1273 C CA . ALA A 1 163 ? 13.146 5.117 -6.434 1.00 92.94 163 ALA A CA 1
ATOM 1274 C C . ALA A 1 163 ? 13.794 4.584 -7.725 1.00 92.94 163 ALA A C 1
ATOM 1276 O O . ALA A 1 163 ? 14.250 5.377 -8.547 1.00 92.94 163 ALA A O 1
ATOM 1277 N N . CYS A 1 164 ? 13.796 3.265 -7.943 1.00 92.38 164 CYS A N 1
ATOM 1278 C CA . CYS A 1 164 ? 14.264 2.669 -9.197 1.00 92.38 164 CYS A CA 1
ATOM 1279 C C . CYS A 1 164 ? 13.348 3.002 -10.384 1.00 92.38 164 CYS A C 1
ATOM 1281 O O . CYS A 1 164 ? 13.856 3.344 -11.449 1.00 92.38 164 CYS A O 1
ATOM 1283 N N . VAL A 1 165 ? 12.020 2.955 -10.211 1.00 92.25 165 VAL A N 1
ATOM 1284 C CA . VAL A 1 165 ? 11.058 3.342 -11.267 1.00 92.25 165 VAL A CA 1
ATOM 1285 C C . VAL A 1 165 ? 11.256 4.805 -11.677 1.00 92.25 165 VAL A C 1
ATOM 1287 O O . VAL A 1 165 ? 11.273 5.129 -12.863 1.00 92.25 165 VAL A O 1
ATOM 1290 N N . LEU A 1 166 ? 11.458 5.684 -10.696 1.00 90.50 166 LEU A N 1
ATOM 1291 C CA . LEU A 1 166 ? 11.647 7.118 -10.911 1.00 90.50 166 LEU A CA 1
ATOM 1292 C C . LEU A 1 166 ? 13.049 7.502 -11.409 1.00 90.50 166 LEU A C 1
ATOM 1294 O O . LEU A 1 166 ? 13.287 8.680 -11.658 1.00 90.50 166 LEU A O 1
ATOM 1298 N N . GLY A 1 167 ? 13.976 6.546 -11.544 1.00 86.31 167 GLY A N 1
ATOM 1299 C CA . GLY A 1 167 ? 15.358 6.827 -11.946 1.00 86.31 167 GLY A CA 1
ATOM 1300 C C . GLY A 1 167 ? 16.182 7.556 -10.876 1.00 86.31 167 GLY A C 1
ATOM 1301 O O . GLY A 1 167 ? 17.213 8.134 -11.178 1.00 86.31 167 GLY A O 1
ATOM 1302 N N . VAL A 1 168 ? 15.765 7.545 -9.606 1.00 84.94 168 VAL A N 1
ATOM 1303 C CA . VAL A 1 168 ? 16.554 8.140 -8.506 1.00 84.94 168 VAL A CA 1
ATOM 1304 C C . VAL A 1 168 ? 17.807 7.309 -8.216 1.00 84.94 168 VAL A C 1
ATOM 1306 O O . VAL A 1 168 ? 18.831 7.823 -7.774 1.00 84.94 168 VAL A O 1
ATOM 1309 N N . ILE A 1 169 ? 17.736 6.001 -8.464 1.00 81.88 169 ILE A N 1
ATOM 1310 C CA . ILE A 1 169 ? 18.845 5.066 -8.270 1.00 81.88 169 ILE A CA 1
ATOM 1311 C C . ILE A 1 169 ? 19.337 4.610 -9.635 1.00 81.88 169 ILE A C 1
ATOM 1313 O O . ILE A 1 169 ? 18.542 4.144 -10.441 1.00 81.88 169 ILE A O 1
ATOM 1317 N N . GLY A 1 170 ? 20.653 4.669 -9.851 1.00 65.75 170 GLY A N 1
ATOM 1318 C CA . GLY A 1 170 ? 21.325 4.026 -10.982 1.00 65.75 170 GLY A CA 1
ATOM 1319 C C . GLY A 1 170 ? 21.431 4.849 -12.266 1.00 65.75 170 GLY A C 1
ATOM 1320 O O . GLY A 1 170 ? 21.924 4.314 -13.256 1.00 65.75 170 GLY A O 1
ATOM 1321 N N . THR A 1 171 ? 21.051 6.130 -12.258 1.00 62.12 171 THR A N 1
ATOM 1322 C CA . THR A 1 171 ? 21.286 7.048 -13.383 1.00 62.12 171 THR A CA 1
ATOM 1323 C C . THR A 1 171 ? 22.126 8.237 -12.930 1.00 62.12 171 THR A C 1
ATOM 1325 O O . THR A 1 171 ? 21.856 8.824 -11.885 1.00 62.12 171 THR A O 1
ATOM 1328 N N . SER A 1 172 ? 23.156 8.593 -13.700 1.00 57.69 172 SER A N 1
ATOM 1329 C CA . SER A 1 172 ? 24.030 9.738 -13.402 1.00 57.69 172 SER A CA 1
ATOM 1330 C C . SER A 1 172 ? 23.349 11.092 -13.615 1.00 57.69 172 SER A C 1
ATOM 1332 O O . SER A 1 172 ? 23.791 12.072 -13.027 1.00 57.69 172 SER A O 1
ATOM 1334 N N . ASP A 1 173 ? 22.262 11.135 -14.394 1.00 58.91 173 ASP A N 1
ATOM 1335 C CA . ASP A 1 173 ? 21.518 12.357 -14.709 1.00 58.91 173 ASP A CA 1
ATOM 1336 C C . ASP A 1 173 ? 20.027 12.211 -14.357 1.00 58.91 173 ASP A C 1
ATOM 1338 O O . ASP A 1 173 ? 19.349 11.305 -14.843 1.00 58.91 173 ASP A O 1
ATOM 1342 N N . TYR A 1 174 ? 19.500 13.134 -13.547 1.00 55.03 174 TYR A N 1
ATOM 1343 C CA . TYR A 1 174 ? 18.084 13.218 -13.156 1.00 55.03 174 TYR A CA 1
ATOM 1344 C C . TYR A 1 174 ? 17.241 13.881 -14.257 1.00 55.03 174 TYR A C 1
ATOM 1346 O O . TYR A 1 174 ? 16.717 14.983 -14.093 1.00 55.03 174 TYR A O 1
ATOM 1354 N N . SER A 1 175 ? 17.132 13.232 -15.413 1.00 59.22 175 SER A N 1
ATOM 1355 C CA . SER A 1 175 ? 16.239 13.657 -16.496 1.00 59.22 175 SER A CA 1
ATOM 1356 C C . SER A 1 175 ? 15.072 12.682 -16.628 1.00 59.22 175 SER A C 1
ATOM 1358 O O . SER A 1 175 ? 15.253 11.478 -16.467 1.00 59.22 175 SER A O 1
ATOM 1360 N N . ILE A 1 176 ? 13.884 13.174 -16.999 1.00 59.38 176 ILE A N 1
ATOM 1361 C CA . ILE A 1 176 ? 12.719 12.336 -17.354 1.00 59.38 176 ILE A CA 1
ATOM 1362 C C . ILE A 1 176 ? 13.092 11.319 -18.451 1.00 59.38 176 ILE A C 1
ATOM 1364 O O . ILE A 1 176 ? 12.567 10.206 -18.476 1.00 59.38 176 ILE A O 1
ATOM 1368 N N . SER A 1 177 ? 14.067 11.661 -19.303 1.00 59.22 177 SER A N 1
ATOM 1369 C CA . SER A 1 177 ? 14.632 10.764 -20.320 1.00 59.22 177 SER A CA 1
ATOM 1370 C C . SER A 1 177 ? 15.361 9.536 -19.758 1.00 59.22 177 SER A C 1
ATOM 1372 O O . SER A 1 177 ? 15.637 8.618 -20.519 1.00 59.22 177 SER A O 1
ATOM 1374 N N . ASN A 1 178 ? 15.674 9.520 -18.459 1.00 59.97 178 ASN A N 1
ATOM 1375 C CA . ASN A 1 178 ? 16.380 8.441 -17.764 1.00 59.97 178 ASN A CA 1
ATOM 1376 C C . ASN A 1 178 ? 15.468 7.670 -16.798 1.00 59.97 178 ASN A C 1
ATOM 1378 O O . ASN A 1 178 ? 15.945 6.886 -15.980 1.00 59.97 178 ASN A O 1
ATOM 1382 N N . THR A 1 179 ? 14.154 7.891 -16.869 1.00 63.47 179 THR A N 1
ATOM 1383 C CA . THR A 1 179 ? 13.199 7.056 -16.137 1.00 63.47 179 THR A CA 1
ATOM 1384 C C . THR A 1 179 ? 13.330 5.604 -16.578 1.00 63.47 179 THR A C 1
ATOM 1386 O O . THR A 1 179 ? 13.573 5.313 -17.752 1.00 63.47 179 THR A O 1
ATOM 1389 N N . ASN A 1 180 ? 13.182 4.677 -15.631 1.00 74.19 180 ASN A N 1
ATOM 1390 C CA . ASN A 1 180 ? 13.200 3.262 -15.961 1.00 74.19 180 ASN A CA 1
ATOM 1391 C C . ASN A 1 180 ? 11.883 2.917 -16.660 1.00 74.19 180 ASN A C 1
ATOM 1393 O O . ASN A 1 180 ? 10.861 2.678 -16.011 1.00 74.19 180 ASN A O 1
ATOM 1397 N N . ILE A 1 181 ? 11.922 2.933 -17.991 1.00 80.81 181 ILE A N 1
ATOM 1398 C CA . ILE A 1 181 ? 10.770 2.708 -18.863 1.00 80.81 181 ILE A CA 1
ATOM 1399 C C . ILE A 1 181 ? 10.062 1.401 -18.485 1.00 80.81 181 ILE A C 1
ATOM 1401 O O . ILE A 1 181 ? 8.850 1.409 -18.255 1.00 80.81 181 ILE A O 1
ATOM 1405 N N . VAL A 1 182 ? 10.815 0.315 -18.291 1.00 82.62 182 VAL A N 1
ATOM 1406 C CA . VAL A 1 182 ? 10.254 -0.984 -17.893 1.00 82.62 182 VAL A CA 1
ATOM 1407 C C . VAL A 1 182 ? 9.635 -0.925 -16.497 1.00 82.62 182 VAL A C 1
ATOM 1409 O O . VAL A 1 182 ? 8.556 -1.468 -16.256 1.00 82.62 182 VAL A O 1
ATOM 1412 N N . GLY A 1 183 ? 10.266 -0.208 -15.569 1.00 86.19 183 GLY A N 1
ATOM 1413 C CA . GLY A 1 183 ? 9.721 0.042 -14.239 1.00 86.19 183 GLY A CA 1
ATOM 1414 C C . GLY A 1 183 ? 8.357 0.734 -14.287 1.00 86.19 183 GLY A C 1
ATOM 1415 O O . GLY A 1 183 ? 7.443 0.341 -13.559 1.00 86.19 183 GLY A O 1
ATOM 1416 N N . THR A 1 184 ? 8.185 1.722 -15.173 1.00 90.94 184 THR A N 1
ATOM 1417 C CA . THR A 1 184 ? 6.892 2.406 -15.340 1.00 90.94 184 THR A CA 1
ATOM 1418 C C . THR A 1 184 ? 5.813 1.491 -15.913 1.00 90.94 184 THR A C 1
ATOM 1420 O O . THR A 1 184 ? 4.646 1.650 -15.571 1.00 90.94 184 THR A O 1
ATOM 1423 N N . HIS A 1 185 ? 6.181 0.490 -16.710 1.00 88.38 185 HIS A N 1
ATOM 1424 C CA . HIS A 1 185 ? 5.234 -0.464 -17.281 1.00 88.38 185 HIS A CA 1
ATOM 1425 C C . HIS A 1 185 ? 4.597 -1.376 -16.223 1.00 88.38 185 HIS A C 1
ATOM 1427 O O . HIS A 1 185 ? 3.384 -1.592 -16.223 1.00 88.38 185 HIS A O 1
ATOM 1433 N N . VAL A 1 186 ? 5.387 -1.863 -15.264 1.00 90.75 186 VAL A N 1
ATOM 1434 C CA . VAL A 1 186 ? 4.873 -2.763 -14.219 1.00 90.75 186 VAL A CA 1
ATOM 1435 C C . VAL A 1 186 ? 4.319 -2.025 -12.995 1.00 90.75 186 VAL A C 1
ATOM 1437 O O . VAL A 1 186 ? 3.484 -2.568 -12.268 1.00 90.75 186 VAL A O 1
ATOM 1440 N N . ALA A 1 187 ? 4.724 -0.774 -12.760 1.00 94.81 187 ALA A N 1
ATOM 1441 C CA . ALA A 1 187 ? 4.316 0.001 -11.587 1.00 94.81 187 ALA A CA 1
ATOM 1442 C C . ALA A 1 187 ? 2.788 0.064 -11.347 1.00 94.81 187 ALA A C 1
ATOM 1444 O O . ALA A 1 187 ? 2.379 -0.134 -10.201 1.00 94.81 187 ALA A O 1
ATOM 1445 N N . PRO A 1 188 ? 1.907 0.248 -12.352 1.00 94.88 188 PRO A N 1
ATOM 1446 C CA . PRO A 1 188 ? 0.461 0.276 -12.124 1.00 94.88 188 PRO A CA 1
ATOM 1447 C C . PRO A 1 188 ? -0.095 -1.021 -11.537 1.00 94.88 188 PRO A C 1
ATOM 1449 O O . PRO A 1 188 ? -1.030 -0.986 -10.735 1.00 94.88 188 PRO A O 1
ATOM 1452 N N . ILE A 1 189 ? 0.501 -2.165 -11.879 1.00 92.62 189 ILE A N 1
ATOM 1453 C CA . ILE A 1 189 ? 0.120 -3.458 -11.310 1.00 92.62 189 ILE A CA 1
ATOM 1454 C C . ILE A 1 189 ? 0.663 -3.568 -9.881 1.00 92.62 189 ILE A C 1
ATOM 1456 O O . ILE A 1 189 ? -0.099 -3.829 -8.948 1.00 92.62 189 ILE A O 1
ATOM 1460 N N . PHE A 1 190 ? 1.968 -3.336 -9.710 1.00 93.38 190 PHE A N 1
ATOM 1461 C CA . PHE A 1 190 ? 2.709 -3.623 -8.476 1.00 93.38 190 PHE A CA 1
ATOM 1462 C C . PHE A 1 190 ? 2.500 -2.602 -7.358 1.00 93.38 190 PHE A C 1
ATOM 1464 O O . PHE A 1 190 ? 2.668 -2.942 -6.194 1.00 93.38 190 PHE A O 1
ATOM 1471 N N . LEU A 1 191 ? 2.167 -1.360 -7.692 1.00 95.75 191 LEU A N 1
ATOM 1472 C CA . LEU A 1 191 ? 1.954 -0.277 -6.730 1.00 95.75 191 LEU A CA 1
ATOM 1473 C C . LEU A 1 191 ? 0.485 0.162 -6.675 1.00 95.75 191 LEU A C 1
ATOM 1475 O O . LEU A 1 191 ? 0.072 0.793 -5.711 1.00 95.75 191 LEU A O 1
ATOM 1479 N N . GLY A 1 192 ? -0.299 -0.149 -7.712 1.00 96.00 192 GLY A N 1
ATOM 1480 C CA . GLY A 1 192 ? -1.699 0.250 -7.821 1.00 96.00 192 GLY A CA 1
ATOM 1481 C C . GLY A 1 192 ? -2.658 -0.918 -7.628 1.00 96.00 192 GLY A C 1
ATOM 1482 O O . GLY A 1 192 ? -3.291 -1.046 -6.582 1.00 96.00 192 GLY A O 1
ATOM 1483 N N . ALA A 1 193 ? -2.776 -1.792 -8.629 1.00 95.69 193 ALA A N 1
ATOM 1484 C CA . ALA A 1 193 ? -3.817 -2.820 -8.681 1.00 95.69 193 ALA A CA 1
ATOM 1485 C C . ALA A 1 193 ? -3.807 -3.752 -7.455 1.00 95.69 193 ALA A C 1
ATOM 1487 O O . ALA A 1 193 ? -4.871 -4.094 -6.929 1.00 95.69 193 ALA A O 1
ATOM 1488 N N . ILE A 1 194 ? -2.626 -4.115 -6.940 1.00 95.06 194 ILE A N 1
ATOM 1489 C CA . ILE A 1 194 ? -2.531 -4.954 -5.736 1.00 95.06 194 ILE A CA 1
ATOM 1490 C C . ILE A 1 194 ? -3.053 -4.284 -4.462 1.00 95.06 194 ILE A C 1
ATOM 1492 O O . ILE A 1 194 ? -3.331 -4.983 -3.484 1.00 95.06 194 ILE A O 1
ATOM 1496 N N . GLU A 1 195 ? -3.193 -2.960 -4.423 1.00 96.62 195 GLU A N 1
ATOM 1497 C CA . GLU A 1 195 ? -3.754 -2.256 -3.266 1.00 96.62 195 GLU A CA 1
ATOM 1498 C C . GLU A 1 195 ? -5.265 -2.434 -3.147 1.00 96.62 195 GLU A C 1
ATOM 1500 O O . GLU A 1 195 ? -5.832 -2.151 -2.092 1.00 96.62 195 GLU A O 1
ATOM 1505 N N . PHE A 1 196 ? -5.917 -3.020 -4.156 1.00 97.00 196 PHE A N 1
ATOM 1506 C CA . PHE A 1 196 ? -7.335 -3.361 -4.079 1.00 97.00 196 PHE A CA 1
ATOM 1507 C C . PHE A 1 196 ? -7.649 -4.265 -2.880 1.00 97.00 196 PHE A C 1
ATOM 1509 O O . PHE A 1 196 ? -8.633 -4.057 -2.171 1.00 97.00 196 PHE A O 1
ATOM 1516 N N . SER A 1 197 ? -6.764 -5.223 -2.580 1.00 97.19 197 SER A N 1
ATOM 1517 C CA . SER A 1 197 ? -6.902 -6.056 -1.384 1.00 97.19 197 SER A CA 1
ATOM 1518 C C . SER A 1 197 ? -6.574 -5.307 -0.088 1.00 97.19 197 SER A C 1
ATOM 1520 O O . SER A 1 197 ? -7.023 -5.720 0.974 1.00 97.19 197 SER A O 1
ATOM 1522 N N . SER A 1 198 ? -5.822 -4.207 -0.129 1.00 96.38 198 SER A N 1
ATOM 1523 C CA . SER A 1 198 ? -5.458 -3.431 1.066 1.00 96.38 198 SER A CA 1
ATOM 1524 C C . SER A 1 198 ? -6.589 -2.544 1.577 1.00 96.38 198 SER A C 1
ATOM 1526 O O . SER A 1 198 ? -6.592 -2.187 2.753 1.00 96.38 198 SER A O 1
ATOM 1528 N N . ILE A 1 199 ? -7.564 -2.204 0.732 1.00 96.88 199 ILE A N 1
ATOM 1529 C CA . ILE A 1 199 ? -8.729 -1.392 1.111 1.00 96.88 199 ILE A CA 1
ATOM 1530 C C . ILE A 1 199 ? -9.513 -2.043 2.268 1.00 96.88 199 ILE A C 1
ATOM 1532 O O . ILE A 1 199 ? -9.613 -1.424 3.333 1.00 96.88 199 ILE A O 1
ATOM 1536 N N . PRO A 1 200 ? -10.017 -3.293 2.149 1.00 97.31 200 PRO A N 1
ATOM 1537 C CA . PRO A 1 200 ? -10.698 -3.946 3.266 1.00 97.31 200 PRO A CA 1
ATOM 1538 C C . PRO A 1 200 ? -9.762 -4.199 4.458 1.00 97.31 200 PRO A C 1
ATOM 1540 O O . PRO A 1 200 ? -10.216 -4.162 5.601 1.00 97.31 200 PRO A O 1
ATOM 1543 N N . LEU A 1 201 ? -8.454 -4.382 4.231 1.00 95.25 201 LEU A N 1
ATOM 1544 C CA . LEU A 1 201 ? -7.480 -4.558 5.312 1.00 95.25 201 LEU A CA 1
ATOM 1545 C C . LEU A 1 201 ? -7.434 -3.353 6.261 1.00 95.25 201 LEU A C 1
ATOM 1547 O O . LEU A 1 201 ? -7.295 -3.552 7.466 1.00 95.25 201 LEU A O 1
ATOM 1551 N N . GLN A 1 202 ? -7.599 -2.120 5.766 1.00 95.88 202 GLN A N 1
ATOM 1552 C CA . GLN A 1 202 ? -7.602 -0.939 6.642 1.00 95.88 202 GLN A CA 1
ATOM 1553 C C . GLN A 1 202 ? -8.758 -0.964 7.649 1.00 95.88 202 GLN A C 1
ATOM 1555 O O . GLN A 1 202 ? -8.588 -0.552 8.797 1.00 95.88 202 GLN A O 1
ATOM 1560 N N . ILE A 1 203 ? -9.909 -1.509 7.246 1.00 94.94 203 ILE A N 1
ATOM 1561 C CA . ILE A 1 203 ? -11.077 -1.687 8.116 1.00 94.94 203 ILE A CA 1
ATOM 1562 C C . ILE A 1 203 ? -10.819 -2.811 9.129 1.00 94.94 203 ILE A C 1
ATOM 1564 O O . ILE A 1 203 ? -11.087 -2.648 10.322 1.00 94.94 203 ILE A O 1
ATOM 1568 N N . VAL A 1 204 ? -10.254 -3.934 8.671 1.00 93.81 204 VAL A N 1
ATOM 1569 C CA . VAL A 1 204 ? -9.901 -5.073 9.537 1.00 93.81 204 VAL A CA 1
ATOM 1570 C C . VAL A 1 204 ? -8.893 -4.660 10.608 1.00 93.81 204 VAL A C 1
ATOM 1572 O O . VAL A 1 204 ? -9.068 -4.995 11.781 1.00 93.81 204 VAL A O 1
ATOM 1575 N N . ASP A 1 205 ? -7.864 -3.901 10.230 1.00 92.38 205 ASP A N 1
ATOM 1576 C CA . ASP A 1 205 ? -6.845 -3.396 11.149 1.00 92.38 205 ASP A CA 1
ATOM 1577 C C . ASP A 1 205 ? -7.435 -2.429 12.180 1.00 92.38 205 ASP A C 1
ATOM 1579 O O . ASP A 1 205 ? -7.041 -2.478 13.351 1.00 92.38 205 ASP A O 1
ATOM 1583 N N . LEU A 1 206 ? -8.417 -1.609 11.781 1.00 92.25 206 LEU A N 1
ATOM 1584 C CA . LEU A 1 206 ? -9.123 -0.714 12.696 1.00 92.25 206 LEU A CA 1
ATOM 1585 C C . LEU A 1 206 ? -9.833 -1.476 13.817 1.00 92.25 206 LEU A C 1
ATOM 1587 O O . LEU A 1 206 ? -9.853 -0.999 14.946 1.00 92.25 206 LEU A O 1
ATOM 1591 N N . CYS A 1 207 ? -10.356 -2.667 13.528 1.00 90.88 207 CYS A N 1
ATOM 1592 C CA . CYS A 1 207 ? -11.092 -3.501 14.479 1.00 90.88 207 CYS A CA 1
ATOM 1593 C C . CYS A 1 207 ? -10.257 -4.673 15.029 1.00 90.88 207 CYS A C 1
ATOM 1595 O O . CYS A 1 207 ? -10.806 -5.613 15.608 1.00 90.88 207 CYS A O 1
ATOM 1597 N N . HIS A 1 208 ? -8.935 -4.675 14.832 1.00 88.19 208 HIS A N 1
ATOM 1598 C CA . HIS A 1 208 ? -8.090 -5.800 15.225 1.00 88.19 208 HIS A CA 1
ATOM 1599 C C . HIS A 1 208 ? -7.797 -5.784 16.740 1.00 88.19 208 HIS A C 1
ATOM 1601 O O . HIS A 1 208 ? -7.281 -4.783 17.245 1.00 88.19 208 HIS A O 1
ATOM 1607 N N . PRO A 1 209 ? -7.990 -6.900 17.475 1.00 86.06 209 PRO A N 1
ATOM 1608 C CA . PRO A 1 209 ? -7.926 -6.922 18.943 1.00 86.06 209 PRO A CA 1
ATOM 1609 C C . PRO A 1 209 ? -6.569 -6.501 19.517 1.00 86.06 209 PRO A C 1
ATOM 1611 O O . PRO A 1 209 ? -6.509 -5.912 20.591 1.00 86.06 209 PRO A O 1
ATOM 1614 N N . LYS A 1 210 ? -5.471 -6.775 18.798 1.00 87.12 210 LYS A N 1
ATOM 1615 C CA . LYS A 1 210 ? -4.112 -6.397 19.231 1.00 87.12 210 LYS A CA 1
ATOM 1616 C C . LYS A 1 210 ? -3.642 -5.032 18.730 1.00 87.12 210 LYS A C 1
ATOM 1618 O O . LYS A 1 210 ? -2.774 -4.445 19.357 1.00 87.12 210 LYS A O 1
ATOM 1623 N N . LYS A 1 211 ? -4.155 -4.564 17.585 1.00 85.50 211 LYS A N 1
ATOM 1624 C CA . LYS A 1 211 ? -3.692 -3.301 16.973 1.00 85.50 211 LYS A CA 1
ATOM 1625 C C . LYS A 1 211 ? -4.532 -2.125 17.461 1.00 85.50 211 LYS A C 1
ATOM 1627 O O . LYS A 1 211 ? -4.025 -1.024 17.607 1.00 85.50 211 LYS A O 1
ATOM 1632 N N . SER A 1 212 ? -5.809 -2.383 17.735 1.00 89.38 212 SER A N 1
ATOM 1633 C CA . SER A 1 212 ? -6.800 -1.376 18.079 1.00 89.38 212 SER A CA 1
ATOM 1634 C C . SER A 1 212 ? -7.773 -1.923 19.132 1.00 89.38 212 SER A C 1
ATOM 1636 O O . SER A 1 212 ? -8.953 -2.160 18.854 1.00 89.38 212 SER A O 1
ATOM 1638 N N . PRO A 1 213 ? -7.292 -2.173 20.365 1.00 90.00 213 PRO A N 1
ATOM 1639 C CA . PRO A 1 213 ? -8.097 -2.798 21.413 1.00 90.00 213 PRO A CA 1
ATOM 1640 C C . PRO A 1 213 ? -9.334 -1.968 21.771 1.00 90.00 213 PRO A C 1
ATOM 1642 O O . PRO A 1 213 ? -10.367 -2.531 22.116 1.00 90.00 213 PRO A O 1
ATOM 1645 N N . HIS A 1 214 ? -9.260 -0.639 21.658 1.00 90.38 214 HIS A N 1
ATOM 1646 C CA . HIS A 1 214 ? -10.384 0.253 21.940 1.00 90.38 214 HIS A CA 1
ATOM 1647 C C . HIS A 1 214 ? -11.517 0.094 20.923 1.00 90.38 214 HIS A C 1
ATOM 1649 O O . HIS A 1 214 ? -12.672 -0.033 21.319 1.00 90.38 214 HIS A O 1
ATOM 1655 N N . TRP A 1 215 ? -11.198 0.046 19.626 1.00 90.56 215 TRP A N 1
ATOM 1656 C CA . TRP A 1 215 ? -12.190 -0.216 18.581 1.00 90.56 215 TRP A CA 1
ATOM 1657 C C . TRP A 1 215 ? -12.721 -1.640 18.648 1.00 90.56 215 TRP A C 1
ATOM 1659 O O . TRP A 1 215 ? -13.925 -1.834 18.524 1.00 90.56 215 TRP A O 1
ATOM 1669 N N . TYR A 1 216 ? -11.855 -2.626 18.895 1.00 89.62 216 TYR A N 1
ATOM 1670 C CA . TYR A 1 216 ? -12.295 -4.007 19.077 1.00 89.62 216 TYR A CA 1
ATOM 1671 C C . TYR A 1 216 ? -13.298 -4.111 20.229 1.00 89.62 216 TYR A C 1
ATOM 1673 O O . TYR A 1 216 ? -14.401 -4.602 20.023 1.00 89.62 216 TYR A O 1
ATOM 1681 N N . LYS A 1 217 ? -12.962 -3.570 21.410 1.00 87.44 217 LYS A N 1
ATOM 1682 C CA . LYS A 1 217 ? -13.882 -3.518 22.554 1.00 87.44 217 LYS A CA 1
ATOM 1683 C C . LYS A 1 217 ? -15.172 -2.797 22.187 1.00 87.44 217 LYS A C 1
ATOM 1685 O O . LYS A 1 217 ? -16.231 -3.302 22.514 1.00 87.44 217 LYS A O 1
ATOM 1690 N N . TYR A 1 218 ? -15.095 -1.657 21.500 1.00 85.44 218 TYR A N 1
ATOM 1691 C CA . TYR A 1 218 ? -16.278 -0.907 21.077 1.00 85.44 218 TYR A CA 1
ATOM 1692 C C . TYR A 1 218 ? -17.197 -1.726 20.166 1.00 85.44 218 TYR A C 1
ATOM 1694 O O . TYR A 1 218 ? -18.406 -1.664 20.329 1.00 85.44 218 TYR A O 1
ATOM 1702 N N . VAL A 1 219 ? -16.644 -2.504 19.235 1.00 86.00 219 VAL A N 1
ATOM 1703 C CA . VAL A 1 219 ? -17.416 -3.332 18.299 1.00 86.00 219 VAL A CA 1
ATOM 1704 C C . VAL A 1 219 ? -17.945 -4.608 18.966 1.00 86.00 219 VAL A C 1
ATOM 1706 O O . VAL A 1 219 ? -19.093 -4.976 18.731 1.00 86.00 219 VAL A O 1
ATOM 1709 N N . ASP A 1 220 ? -17.154 -5.239 19.836 1.00 83.19 220 ASP A N 1
ATOM 1710 C CA . ASP A 1 220 ? -17.445 -6.529 20.487 1.00 83.19 220 ASP A CA 1
ATOM 1711 C C . ASP A 1 220 ? -18.313 -6.402 21.759 1.00 83.19 220 ASP A C 1
ATOM 1713 O O . ASP A 1 220 ? -18.822 -7.396 22.275 1.00 83.19 220 ASP A O 1
ATOM 1717 N N . ASN A 1 221 ? -18.511 -5.188 22.295 1.00 73.62 221 ASN A N 1
ATOM 1718 C CA . ASN A 1 221 ? -19.251 -5.001 23.548 1.00 73.62 221 ASN A CA 1
ATOM 1719 C C . ASN A 1 221 ? -20.756 -5.277 23.384 1.00 73.62 221 ASN A C 1
ATOM 1721 O O . ASN A 1 221 ? -21.546 -4.374 23.113 1.00 73.62 221 ASN A O 1
ATOM 1725 N N . ASN A 1 222 ? -21.182 -6.515 23.617 1.00 59.25 222 ASN A N 1
ATOM 1726 C CA . ASN A 1 222 ? -22.597 -6.907 23.580 1.00 59.25 222 ASN A CA 1
ATOM 1727 C C . ASN A 1 222 ? -23.450 -6.296 24.717 1.00 59.25 222 ASN A C 1
ATOM 1729 O O . ASN A 1 222 ? -24.668 -6.452 24.715 1.00 59.25 222 ASN A O 1
ATOM 1733 N N . ASN A 1 223 ? -22.829 -5.598 25.677 1.00 55.75 223 ASN A N 1
ATOM 1734 C CA . ASN A 1 223 ? -23.459 -5.153 26.926 1.00 55.75 223 ASN A CA 1
ATOM 1735 C C . ASN A 1 223 ? -23.799 -3.649 26.986 1.00 55.75 223 ASN A C 1
ATOM 1737 O O . ASN A 1 223 ? -24.150 -3.148 28.053 1.00 55.75 223 ASN A O 1
ATOM 1741 N N . MET A 1 224 ? -23.686 -2.901 25.883 1.00 55.78 224 MET A N 1
ATOM 1742 C CA . MET A 1 224 ? -23.935 -1.453 25.886 1.00 55.78 224 MET A CA 1
ATOM 1743 C C . MET A 1 224 ? -25.407 -1.086 25.622 1.00 55.78 224 MET A C 1
ATOM 1745 O O . MET A 1 224 ? -26.107 -1.761 24.872 1.00 55.78 224 MET A O 1
ATOM 1749 N N . SER A 1 225 ? -25.869 0.004 26.254 1.00 53.66 225 SER A N 1
ATOM 1750 C CA . SER A 1 225 ? -27.272 0.450 26.261 1.00 53.66 225 SER A CA 1
ATOM 1751 C C . SER A 1 225 ? -27.909 0.564 24.864 1.00 53.66 225 SER A C 1
ATOM 1753 O O . SER A 1 225 ? -27.255 0.896 23.873 1.00 53.66 225 SER A O 1
ATOM 1755 N N . THR A 1 226 ? -29.222 0.331 24.810 1.00 55.38 226 THR A N 1
ATOM 1756 C CA . THR A 1 226 ? -30.079 0.213 23.614 1.00 55.38 226 THR A CA 1
ATOM 1757 C C . THR A 1 226 ? -29.940 1.316 22.560 1.00 55.38 226 THR A C 1
ATOM 1759 O O . THR A 1 226 ? -30.274 1.084 21.400 1.00 55.38 226 THR A O 1
ATOM 1762 N N . THR A 1 227 ? -29.430 2.495 22.912 1.00 56.16 227 THR A N 1
ATOM 1763 C CA . THR A 1 227 ? -29.428 3.681 22.041 1.00 56.16 227 THR A CA 1
ATOM 1764 C C . THR A 1 227 ? -28.266 3.717 21.031 1.00 56.16 227 THR A C 1
ATOM 1766 O O . THR A 1 227 ? -28.402 4.356 19.994 1.00 56.16 227 THR A O 1
ATOM 1769 N N . SER A 1 228 ? -27.153 3.001 21.264 1.00 60.94 228 SER A N 1
ATOM 1770 C CA . SER A 1 228 ? -25.983 2.961 20.346 1.00 60.94 228 SER A CA 1
ATOM 1771 C C . SER A 1 228 ? -25.872 1.661 19.529 1.00 60.94 228 SER A C 1
ATOM 1773 O O . SER A 1 228 ? -24.878 1.427 18.836 1.00 60.94 228 SER A O 1
ATOM 1775 N N . MET A 1 229 ? -26.885 0.794 19.596 1.00 71.44 229 MET A N 1
ATOM 1776 C CA . MET A 1 229 ? -26.783 -0.577 19.092 1.00 71.44 229 MET A CA 1
ATOM 1777 C C . MET A 1 229 ? -26.707 -0.662 17.555 1.00 71.44 229 MET A C 1
ATOM 1779 O O . MET A 1 229 ? -26.112 -1.597 17.025 1.00 71.44 229 MET A O 1
ATOM 1783 N N . SER A 1 230 ? -27.285 0.294 16.820 1.00 80.12 230 SER A N 1
ATOM 1784 C CA . SER A 1 230 ? -27.323 0.258 15.348 1.00 80.12 230 SER A CA 1
ATOM 1785 C C . SER A 1 230 ? -25.951 0.499 14.714 1.00 80.12 230 SER A C 1
ATOM 1787 O O . SER A 1 230 ? -25.524 -0.288 13.871 1.00 80.12 230 SER A O 1
ATOM 1789 N N . PHE A 1 231 ? -25.235 1.542 15.144 1.00 80.88 231 PHE A N 1
ATOM 1790 C CA . PHE A 1 231 ? -23.915 1.872 14.601 1.00 80.88 231 PHE A CA 1
ATOM 1791 C C . PHE A 1 231 ? -22.874 0.807 14.954 1.00 80.88 231 PHE A C 1
ATOM 1793 O O . PHE A 1 231 ? -22.102 0.391 14.097 1.00 80.88 231 PHE A O 1
ATOM 1800 N N . GLN A 1 232 ? -22.907 0.279 16.178 1.00 81.56 232 GLN A N 1
ATOM 1801 C CA . GLN A 1 232 ? -22.007 -0.796 16.587 1.00 81.56 232 GLN A CA 1
ATOM 1802 C C . GLN A 1 232 ? -22.243 -2.086 15.784 1.00 81.56 232 GLN A C 1
ATOM 1804 O O . GLN A 1 232 ? -21.289 -2.694 15.296 1.00 81.56 232 GLN A O 1
ATOM 1809 N N . LYS A 1 233 ? -23.511 -2.478 15.582 1.00 84.88 233 LYS A N 1
ATOM 1810 C CA . LYS A 1 233 ? -23.873 -3.614 14.716 1.00 84.88 233 LYS A CA 1
ATOM 1811 C C . LYS A 1 233 ? -23.413 -3.399 13.277 1.00 84.88 233 LYS A C 1
ATOM 1813 O O . LYS A 1 233 ? -22.923 -4.342 12.655 1.00 84.88 233 LYS A O 1
ATOM 1818 N N . LEU A 1 234 ? -23.534 -2.172 12.765 1.00 87.81 234 LEU A N 1
ATOM 1819 C CA . LEU A 1 234 ? -23.015 -1.806 11.450 1.00 87.81 234 LEU A CA 1
ATOM 1820 C C . LEU A 1 234 ? -21.492 -1.977 11.398 1.00 87.81 234 LEU A C 1
ATOM 1822 O O . LEU A 1 234 ? -21.009 -2.674 10.514 1.00 87.81 234 LEU A O 1
ATOM 1826 N N . CYS A 1 235 ? -20.740 -1.430 12.358 1.00 87.50 235 CYS A N 1
ATOM 1827 C CA . CYS A 1 235 ? -19.283 -1.588 12.425 1.00 87.50 235 CYS A CA 1
ATOM 1828 C C . CYS A 1 235 ? -18.856 -3.060 12.510 1.00 87.50 235 CYS A C 1
ATOM 1830 O O . CYS A 1 235 ? -17.925 -3.464 11.817 1.00 87.50 235 CYS A O 1
ATOM 1832 N N . SER A 1 236 ? -19.554 -3.868 13.314 1.00 88.31 236 SER A N 1
ATOM 1833 C CA . SER A 1 236 ? -19.298 -5.308 13.429 1.00 88.31 236 SER A CA 1
ATOM 1834 C C . SER A 1 236 ? -19.515 -6.030 12.099 1.00 88.31 236 SER A C 1
ATOM 1836 O O . SER A 1 236 ? -18.626 -6.732 11.616 1.00 88.31 236 SER A O 1
ATOM 1838 N N . SER A 1 237 ? -20.650 -5.764 11.445 1.00 90.31 237 SER A N 1
ATOM 1839 C CA . SER A 1 237 ? -20.986 -6.349 10.141 1.00 90.31 237 SER A CA 1
ATOM 1840 C C . SER A 1 237 ? -19.987 -5.931 9.059 1.00 90.31 237 SER A C 1
ATOM 1842 O O . SER A 1 237 ? -19.515 -6.764 8.290 1.00 90.31 237 SER A O 1
ATOM 1844 N N . VAL A 1 238 ? -19.620 -4.646 9.023 1.00 91.94 238 VAL A N 1
ATOM 1845 C CA . VAL A 1 238 ? -18.642 -4.093 8.077 1.00 91.94 238 VAL A CA 1
ATOM 1846 C C . VAL A 1 238 ? -17.262 -4.715 8.288 1.00 91.94 238 VAL A C 1
ATOM 1848 O O . VAL A 1 238 ? -16.605 -5.066 7.310 1.00 91.94 238 VAL A O 1
ATOM 1851 N N . ASN A 1 239 ? -16.826 -4.902 9.535 1.00 92.31 239 ASN A N 1
ATOM 1852 C CA . ASN A 1 239 ? -15.569 -5.580 9.842 1.00 92.31 239 ASN A CA 1
ATOM 1853 C C . ASN A 1 239 ? -15.584 -7.047 9.379 1.00 92.31 239 ASN A C 1
ATOM 1855 O O . ASN A 1 239 ? -14.628 -7.482 8.743 1.00 92.31 239 ASN A O 1
ATOM 1859 N N . GLU A 1 240 ? -16.663 -7.793 9.629 1.00 91.00 240 GLU A N 1
ATOM 1860 C CA . GLU A 1 240 ? -16.775 -9.197 9.205 1.00 91.00 240 GLU A CA 1
ATOM 1861 C C . GLU A 1 240 ? -16.741 -9.336 7.675 1.00 91.00 240 GLU A C 1
ATOM 1863 O O . GLU A 1 240 ? -15.945 -10.103 7.129 1.00 91.00 240 GLU A O 1
ATOM 1868 N N . ILE A 1 241 ? -17.523 -8.513 6.967 1.00 94.94 241 ILE A N 1
ATOM 1869 C CA . ILE A 1 241 ? -17.506 -8.454 5.499 1.00 94.94 241 ILE A CA 1
ATOM 1870 C C . ILE A 1 241 ? -16.105 -8.087 5.000 1.00 94.94 241 ILE A C 1
ATOM 1872 O O . ILE A 1 241 ? -15.592 -8.719 4.078 1.00 94.94 241 ILE A O 1
ATOM 1876 N N . SER A 1 242 ? -15.451 -7.110 5.633 1.00 96.25 242 SER A N 1
ATOM 1877 C CA . SER A 1 242 ? -14.101 -6.685 5.253 1.00 96.25 242 SER A CA 1
ATOM 1878 C C . SER A 1 242 ? -13.067 -7.789 5.456 1.00 96.25 242 SER A C 1
ATOM 1880 O O . SER A 1 242 ? -12.172 -7.922 4.631 1.00 96.25 242 SER A O 1
ATOM 1882 N N . ARG A 1 243 ? -13.186 -8.635 6.487 1.00 94.75 243 ARG A N 1
ATOM 1883 C CA . ARG A 1 243 ? -12.292 -9.796 6.673 1.00 94.75 243 ARG A CA 1
ATOM 1884 C C . ARG A 1 243 ? -12.422 -10.802 5.537 1.00 94.75 243 ARG A C 1
ATOM 1886 O O . ARG A 1 243 ? -11.408 -11.265 5.018 1.00 94.75 243 ARG A O 1
ATOM 1893 N N . ILE A 1 244 ? -13.656 -11.111 5.141 1.00 95.31 244 ILE A N 1
ATOM 1894 C CA . ILE A 1 244 ? -13.936 -12.037 4.038 1.00 95.31 244 ILE A CA 1
ATOM 1895 C C . ILE A 1 244 ? -13.415 -11.450 2.722 1.00 95.31 244 ILE A C 1
ATOM 1897 O O . ILE A 1 244 ? -12.668 -12.118 2.007 1.00 95.31 244 ILE A O 1
ATOM 1901 N N . LEU A 1 245 ? -13.754 -10.190 2.432 1.00 97.06 245 LEU A N 1
ATOM 1902 C CA . LEU A 1 245 ? -13.294 -9.494 1.229 1.00 97.06 245 LEU A CA 1
ATOM 1903 C C . LEU A 1 245 ? -11.771 -9.396 1.185 1.00 97.06 245 LEU A C 1
ATOM 1905 O O . LEU A 1 245 ? -11.185 -9.693 0.151 1.00 97.06 245 LEU A O 1
ATOM 1909 N N . PHE A 1 246 ? -11.124 -9.043 2.297 1.00 97.31 246 PHE A N 1
ATOM 1910 C CA . PHE A 1 246 ? -9.669 -9.027 2.394 1.00 97.31 246 PHE A CA 1
ATOM 1911 C C . PHE A 1 246 ? -9.084 -10.389 2.038 1.00 97.31 246 PHE A C 1
ATOM 1913 O O . PHE A 1 246 ? -8.230 -10.457 1.162 1.00 97.31 246 PHE A O 1
ATOM 1920 N N . ALA A 1 247 ? -9.559 -11.472 2.658 1.00 97.50 247 ALA A N 1
ATOM 1921 C CA . ALA A 1 247 ? -9.022 -12.803 2.405 1.00 97.50 247 ALA A CA 1
ATOM 1922 C C . ALA A 1 247 ? -9.168 -13.214 0.931 1.00 97.50 247 ALA A C 1
ATOM 1924 O O . ALA A 1 247 ? -8.200 -13.666 0.320 1.00 97.50 247 ALA A O 1
ATOM 1925 N N . VAL A 1 248 ? -10.352 -13.018 0.345 1.00 97.44 248 VAL A N 1
ATOM 1926 C CA . VAL A 1 248 ? -10.618 -13.369 -1.059 1.00 97.44 248 VAL A CA 1
ATOM 1927 C C . VAL A 1 248 ? -9.775 -12.519 -2.007 1.00 97.44 248 VAL A C 1
ATOM 1929 O O . VAL A 1 248 ? -9.063 -13.065 -2.850 1.00 97.44 248 VAL A O 1
ATOM 1932 N N . LEU A 1 249 ? -9.816 -11.192 -1.854 1.00 97.50 249 LEU A N 1
ATOM 1933 C CA . LEU A 1 249 ? -9.087 -10.277 -2.728 1.00 97.50 249 LEU A CA 1
ATOM 1934 C C . LEU A 1 249 ? -7.582 -10.478 -2.602 1.00 97.50 249 LEU A C 1
ATOM 1936 O O . LEU A 1 249 ? -6.911 -10.544 -3.623 1.00 97.50 249 LEU A O 1
ATOM 1940 N N . PHE A 1 250 ? -7.057 -10.639 -1.386 1.00 97.69 250 PHE A N 1
ATOM 1941 C CA . PHE A 1 250 ? -5.633 -10.867 -1.159 1.00 97.69 250 PHE A CA 1
ATOM 1942 C C . PHE A 1 250 ? -5.149 -12.130 -1.872 1.00 97.69 250 PHE A C 1
ATOM 1944 O O . PHE A 1 250 ? -4.125 -12.097 -2.550 1.00 97.69 250 PHE A O 1
ATOM 1951 N N . LEU A 1 251 ? -5.883 -13.242 -1.761 1.00 97.75 251 LEU A N 1
ATOM 1952 C CA . LEU A 1 251 ? -5.497 -14.483 -2.431 1.00 97.75 251 LEU A CA 1
ATOM 1953 C C . LEU A 1 251 ? -5.512 -14.325 -3.952 1.00 97.75 251 LEU A C 1
ATOM 1955 O O . LEU A 1 251 ? -4.551 -14.721 -4.603 1.00 97.75 251 LEU A O 1
ATOM 1959 N N . ILE A 1 252 ? -6.551 -13.704 -4.512 1.00 96.69 252 ILE A N 1
ATOM 1960 C CA . ILE A 1 252 ? -6.663 -13.501 -5.960 1.00 96.69 252 ILE A CA 1
ATOM 1961 C C . ILE A 1 252 ? -5.559 -12.566 -6.469 1.00 96.69 252 ILE A C 1
ATOM 1963 O O . ILE A 1 252 ? -4.800 -12.949 -7.358 1.00 96.69 252 ILE A O 1
ATOM 1967 N N . THR A 1 253 ? -5.446 -11.358 -5.912 1.00 95.62 253 THR A N 1
ATOM 1968 C CA . THR A 1 253 ? -4.572 -10.312 -6.462 1.00 95.62 253 THR A CA 1
ATOM 1969 C C . THR A 1 253 ? -3.111 -10.502 -6.069 1.00 95.62 253 THR A C 1
ATOM 1971 O O . THR A 1 253 ? -2.235 -10.403 -6.923 1.00 95.62 253 THR A O 1
ATOM 1974 N N . ARG A 1 254 ? -2.823 -10.801 -4.798 1.00 96.19 254 ARG A N 1
ATOM 1975 C CA . ARG A 1 254 ? -1.451 -10.899 -4.264 1.00 96.19 254 ARG A CA 1
ATOM 1976 C C . ARG A 1 254 ? -0.951 -12.336 -4.164 1.00 96.19 254 ARG A C 1
ATOM 1978 O O . ARG A 1 254 ? 0.235 -12.573 -4.354 1.00 96.19 254 ARG A O 1
ATOM 1985 N N . GLY A 1 255 ? -1.836 -13.290 -3.876 1.00 96.12 255 GLY A N 1
ATOM 1986 C CA . GLY A 1 255 ? -1.480 -14.705 -3.751 1.00 96.12 255 GLY A CA 1
ATOM 1987 C C . GLY A 1 255 ? -1.241 -15.398 -5.094 1.00 96.12 255 GLY A C 1
ATOM 1988 O O . GLY A 1 255 ? -0.296 -16.173 -5.208 1.00 96.12 255 GLY A O 1
ATOM 1989 N N . PHE A 1 256 ? -2.071 -15.112 -6.102 1.00 95.88 256 PHE A N 1
ATOM 1990 C CA . PHE A 1 256 ? -2.013 -15.776 -7.410 1.00 95.88 256 PHE A CA 1
ATOM 1991 C C . PHE A 1 256 ? -1.598 -14.843 -8.546 1.00 95.88 256 PHE A C 1
ATOM 1993 O O . PHE A 1 256 ? -0.627 -15.128 -9.246 1.00 95.88 256 PHE A O 1
ATOM 2000 N N . TYR A 1 257 ? -2.310 -13.729 -8.732 1.00 94.56 257 TYR A N 1
ATOM 2001 C CA . TYR A 1 257 ? -2.085 -12.849 -9.880 1.00 94.56 257 TYR A CA 1
ATOM 2002 C C . TYR A 1 257 ? -0.709 -12.174 -9.843 1.00 94.56 257 TYR A C 1
ATOM 2004 O O . TYR A 1 257 ? -0.011 -12.145 -10.852 1.00 94.56 257 TYR A O 1
ATOM 2012 N N . PHE A 1 258 ? -0.272 -11.693 -8.677 1.00 94.12 258 PHE A N 1
ATOM 2013 C CA . PHE A 1 258 ? 1.018 -11.019 -8.549 1.00 94.12 258 PHE A CA 1
ATOM 2014 C C . PHE A 1 258 ? 2.219 -11.923 -8.900 1.00 94.12 258 PHE A C 1
ATOM 2016 O O . PHE A 1 258 ? 2.975 -11.540 -9.793 1.00 94.12 258 PHE A O 1
ATOM 2023 N N . PRO A 1 259 ? 2.390 -13.137 -8.328 1.00 96.06 259 PRO A N 1
ATOM 2024 C CA . PRO A 1 259 ? 3.449 -14.052 -8.763 1.00 96.06 259 PRO A CA 1
ATOM 2025 C C . PRO A 1 259 ? 3.373 -14.420 -10.248 1.00 96.06 259 PRO A C 1
ATOM 2027 O O . PRO A 1 259 ? 4.412 -14.548 -10.892 1.00 96.06 259 PRO A O 1
ATOM 2030 N N . TYR A 1 260 ? 2.162 -14.567 -10.798 1.00 95.38 260 TYR A N 1
ATOM 2031 C CA . TYR A 1 260 ? 1.974 -14.814 -12.227 1.00 95.38 260 TYR A CA 1
ATOM 2032 C C . TYR A 1 260 ? 2.573 -13.677 -13.065 1.00 95.38 260 TYR A C 1
ATOM 2034 O O . TYR A 1 260 ? 3.467 -13.938 -13.865 1.00 95.38 260 TYR A O 1
ATOM 2042 N N . VAL A 1 261 ? 2.179 -12.423 -12.805 1.00 92.56 261 VAL A N 1
ATOM 2043 C CA . VAL A 1 261 ? 2.715 -11.234 -13.495 1.00 92.56 261 VAL A CA 1
ATOM 2044 C C . VAL A 1 261 ? 4.234 -11.135 -13.346 1.00 92.56 261 VAL A C 1
ATOM 2046 O O . VAL A 1 261 ? 4.930 -10.777 -14.295 1.00 92.56 261 VAL A O 1
ATOM 2049 N N . VAL A 1 262 ? 4.774 -11.470 -12.173 1.00 94.44 262 VAL A N 1
ATOM 2050 C CA . VAL A 1 262 ? 6.224 -11.433 -11.943 1.00 94.44 262 VAL A CA 1
ATOM 2051 C C . VAL A 1 262 ? 6.951 -12.407 -12.866 1.00 94.44 262 VAL A C 1
ATOM 2053 O O . VAL A 1 262 ? 7.947 -12.034 -13.481 1.00 94.44 262 VAL A O 1
ATOM 2056 N N . VAL A 1 263 ? 6.447 -13.634 -12.993 1.00 95.88 263 VAL A N 1
ATOM 2057 C CA . VAL A 1 263 ? 7.062 -14.676 -13.828 1.00 95.88 263 VAL A CA 1
ATOM 2058 C C . VAL A 1 263 ? 6.875 -14.406 -15.317 1.00 95.88 263 VAL A C 1
ATOM 2060 O O . VAL A 1 263 ? 7.807 -14.633 -16.087 1.00 95.88 263 VAL A O 1
ATOM 2063 N N . THR A 1 264 ? 5.699 -13.939 -15.733 1.00 92.00 264 THR A N 1
ATOM 2064 C CA . THR A 1 264 ? 5.365 -13.827 -17.159 1.00 92.00 264 THR A CA 1
ATOM 2065 C C . THR A 1 264 ? 5.698 -12.477 -17.778 1.00 92.00 264 THR A C 1
ATOM 2067 O O . THR A 1 264 ? 5.848 -12.421 -18.992 1.00 92.00 264 THR A O 1
ATOM 2070 N N . ILE A 1 265 ? 5.791 -11.407 -16.982 1.00 89.75 265 ILE A N 1
ATOM 2071 C CA . ILE A 1 265 ? 5.998 -10.035 -17.474 1.00 89.75 265 ILE A CA 1
ATOM 2072 C C . ILE A 1 265 ? 7.269 -9.442 -16.861 1.00 89.75 265 ILE A C 1
ATOM 2074 O O . ILE A 1 265 ? 8.231 -9.168 -17.570 1.00 89.75 265 ILE A O 1
ATOM 2078 N N . ALA A 1 266 ? 7.318 -9.302 -15.533 1.00 91.62 266 ALA A N 1
ATOM 2079 C CA . ALA A 1 266 ? 8.384 -8.532 -14.890 1.00 91.62 266 ALA A CA 1
ATOM 2080 C C . ALA A 1 266 ? 9.779 -9.154 -15.082 1.00 91.62 266 ALA A C 1
ATOM 2082 O O . ALA A 1 266 ? 10.726 -8.447 -15.415 1.00 91.62 266 ALA A O 1
ATOM 2083 N N . ILE A 1 267 ? 9.923 -10.472 -14.888 1.00 92.94 267 ILE A N 1
ATOM 2084 C CA . ILE A 1 267 ? 11.213 -11.158 -15.045 1.00 92.94 267 ILE A CA 1
ATOM 2085 C C . ILE A 1 267 ? 11.748 -11.047 -16.484 1.00 92.94 267 ILE A C 1
ATOM 2087 O O . ILE A 1 267 ? 12.894 -10.613 -16.634 1.00 92.94 267 ILE A O 1
ATOM 2091 N N . PRO A 1 268 ? 10.977 -11.408 -17.531 1.00 91.44 268 PRO A N 1
ATOM 2092 C CA . PRO A 1 268 ? 11.414 -11.233 -18.914 1.00 91.44 268 PRO A CA 1
ATOM 2093 C C . PRO A 1 268 ? 11.809 -9.792 -19.243 1.00 91.44 268 PRO A C 1
ATOM 2095 O O . PRO A 1 268 ? 12.900 -9.581 -19.775 1.00 91.44 268 PRO A O 1
ATOM 2098 N N . ASP A 1 269 ? 10.974 -8.817 -18.876 1.00 88.88 269 ASP A N 1
ATOM 2099 C CA . ASP A 1 269 ? 11.186 -7.419 -19.255 1.00 88.88 269 ASP A CA 1
ATOM 2100 C C . ASP A 1 269 ? 12.422 -6.823 -18.563 1.00 88.88 269 ASP A C 1
ATOM 2102 O O . ASP A 1 269 ? 13.287 -6.236 -19.219 1.00 88.88 269 ASP A O 1
ATOM 2106 N N . PHE A 1 270 ? 12.569 -7.024 -17.248 1.00 91.19 270 PHE A N 1
ATOM 2107 C CA . PHE A 1 270 ? 13.719 -6.501 -16.505 1.00 91.19 270 PHE A CA 1
ATOM 2108 C C . PHE A 1 270 ? 15.038 -7.151 -16.922 1.00 91.19 270 PHE A C 1
ATOM 2110 O O . PHE A 1 270 ? 16.068 -6.476 -16.988 1.00 91.19 270 PHE A O 1
ATOM 2117 N N . ASN A 1 271 ? 15.018 -8.454 -17.213 1.00 90.94 271 ASN A N 1
ATOM 2118 C CA . ASN A 1 271 ? 16.206 -9.169 -17.668 1.00 90.94 271 ASN A CA 1
ATOM 2119 C C . ASN A 1 271 ? 16.609 -8.760 -19.095 1.00 90.94 271 ASN A C 1
ATOM 2121 O O . ASN A 1 271 ? 17.798 -8.734 -19.404 1.00 90.94 271 ASN A O 1
ATOM 2125 N N . ALA A 1 272 ? 15.640 -8.430 -19.956 1.00 88.81 272 ALA A N 1
ATOM 2126 C CA . ALA A 1 272 ? 15.905 -7.941 -21.306 1.00 88.81 272 ALA A CA 1
ATOM 2127 C C . ALA A 1 272 ? 16.509 -6.526 -21.314 1.00 88.81 272 ALA A C 1
ATOM 2129 O O . ALA A 1 272 ? 17.350 -6.236 -22.164 1.00 88.81 272 ALA A O 1
ATOM 2130 N N . GLU A 1 273 ? 16.111 -5.656 -20.381 1.00 87.56 273 GL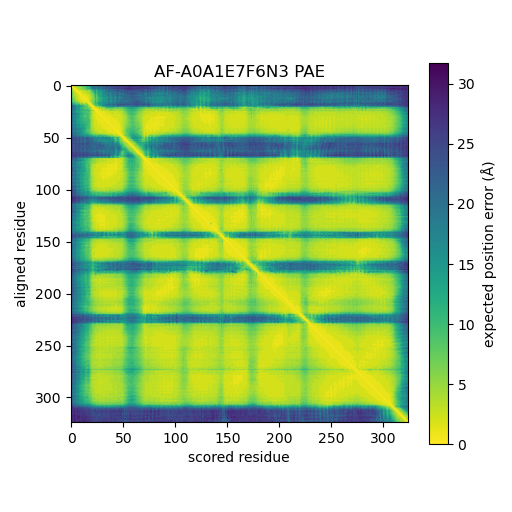U A N 1
ATOM 2131 C CA . GLU A 1 273 ? 16.698 -4.317 -20.252 1.00 87.56 273 GLU A CA 1
ATOM 2132 C C . GLU A 1 273 ? 18.113 -4.354 -19.656 1.00 87.56 273 GLU A C 1
ATOM 2134 O O . GLU A 1 273 ? 19.014 -3.679 -20.153 1.00 87.56 273 GLU A O 1
ATOM 2139 N N . GLY A 1 274 ? 18.323 -5.130 -18.587 1.00 86.12 274 GLY A N 1
ATOM 2140 C CA . GLY A 1 274 ? 19.647 -5.375 -18.001 1.00 86.12 274 GLY A CA 1
ATOM 2141 C C . GLY A 1 274 ? 20.310 -4.179 -17.298 1.00 86.12 274 GLY A C 1
ATOM 2142 O O . GLY A 1 274 ? 21.459 -4.289 -16.863 1.00 86.12 274 GLY A O 1
ATOM 2143 N N . SER A 1 275 ? 19.620 -3.043 -17.156 1.00 87.62 275 SER A N 1
ATOM 2144 C CA . SER A 1 275 ? 20.119 -1.885 -16.407 1.00 87.62 275 SER A CA 1
ATOM 2145 C C . SER A 1 275 ? 20.216 -2.197 -14.904 1.00 87.62 275 SER A C 1
ATOM 2147 O O . SER A 1 275 ? 19.485 -3.042 -14.382 1.00 87.62 275 SER A O 1
ATOM 2149 N N . LEU A 1 276 ? 21.106 -1.514 -14.168 1.00 88.06 276 LEU A N 1
ATOM 2150 C CA . LEU A 1 276 ? 21.203 -1.693 -12.710 1.00 88.06 276 LEU A CA 1
ATOM 2151 C C . LEU A 1 276 ? 19.843 -1.486 -12.006 1.00 88.06 276 LEU A C 1
ATOM 2153 O O . LEU A 1 276 ? 19.479 -2.340 -11.194 1.00 88.06 276 LEU A O 1
ATOM 2157 N N . PRO A 1 277 ? 19.062 -0.428 -12.313 1.00 89.19 277 PRO A N 1
ATOM 2158 C CA . PRO A 1 277 ? 17.730 -0.252 -11.737 1.00 89.19 277 PRO A CA 1
ATOM 2159 C C . PRO A 1 277 ? 16.794 -1.424 -12.042 1.00 89.19 277 PRO A C 1
ATOM 2161 O O . PRO A 1 277 ? 16.094 -1.884 -11.142 1.00 89.19 277 PRO A O 1
ATOM 2164 N N . SER A 1 278 ? 16.822 -1.963 -13.262 1.00 90.00 278 SER A N 1
ATOM 2165 C CA . SER A 1 278 ? 15.977 -3.103 -13.644 1.00 90.00 278 SER A CA 1
ATOM 2166 C C . SER A 1 278 ? 16.385 -4.395 -12.962 1.00 90.00 278 SER A C 1
ATOM 2168 O O . SER A 1 278 ? 15.518 -5.144 -12.519 1.00 90.00 278 SER A O 1
ATOM 2170 N N . MET A 1 279 ? 17.679 -4.621 -12.741 1.00 93.06 279 MET A N 1
ATOM 2171 C CA . MET A 1 279 ? 18.131 -5.754 -11.931 1.00 93.06 279 MET A CA 1
ATOM 2172 C C . MET A 1 279 ? 17.680 -5.623 -10.471 1.00 93.06 279 MET A C 1
ATOM 2174 O O . MET A 1 279 ? 17.258 -6.610 -9.870 1.00 93.06 279 MET A O 1
ATOM 2178 N N . VAL A 1 280 ? 17.700 -4.418 -9.891 1.00 93.12 280 VAL A N 1
ATOM 2179 C CA . VAL A 1 280 ? 17.143 -4.195 -8.544 1.00 93.12 280 VAL A CA 1
ATOM 2180 C C . VAL A 1 280 ? 15.639 -4.480 -8.529 1.00 93.12 280 VAL A C 1
ATOM 2182 O O . VAL A 1 280 ? 15.170 -5.212 -7.655 1.00 93.12 280 VAL A O 1
ATOM 2185 N N . LEU A 1 281 ? 14.886 -3.969 -9.508 1.00 94.50 281 LEU A N 1
ATOM 2186 C CA . LEU A 1 281 ? 13.447 -4.219 -9.629 1.00 94.50 281 LEU A CA 1
ATOM 2187 C C . LEU A 1 281 ? 13.124 -5.707 -9.817 1.00 94.50 281 LEU A C 1
ATOM 2189 O O . LEU A 1 281 ? 12.175 -6.197 -9.202 1.00 94.50 281 LEU A O 1
ATOM 2193 N N . LEU A 1 282 ? 13.932 -6.439 -10.586 1.00 95.19 282 LEU A N 1
ATOM 2194 C CA . LEU A 1 282 ? 13.838 -7.888 -10.764 1.00 95.19 282 LEU A CA 1
ATOM 2195 C C . LEU A 1 282 ? 13.922 -8.614 -9.417 1.00 95.19 282 LEU A C 1
ATOM 2197 O O . LEU A 1 282 ? 13.002 -9.348 -9.043 1.00 95.19 282 LEU A O 1
ATOM 2201 N N . TYR A 1 283 ? 14.997 -8.383 -8.659 1.00 96.50 283 TYR A N 1
ATOM 2202 C CA . TYR A 1 283 ? 15.188 -9.037 -7.363 1.00 96.50 283 TYR A CA 1
ATOM 2203 C C . TYR A 1 283 ? 14.102 -8.641 -6.362 1.00 96.50 283 TYR A C 1
ATOM 2205 O O . TYR A 1 283 ? 13.557 -9.506 -5.672 1.00 96.50 283 TYR A O 1
ATOM 2213 N N . MET A 1 284 ? 13.733 -7.360 -6.311 1.00 96.69 284 MET A N 1
ATOM 2214 C CA . MET A 1 284 ? 12.674 -6.882 -5.422 1.00 96.69 284 MET A CA 1
ATOM 2215 C C . MET A 1 284 ? 11.307 -7.473 -5.776 1.00 96.69 284 MET A C 1
ATOM 2217 O O . MET A 1 284 ? 10.556 -7.838 -4.873 1.00 96.69 284 MET A O 1
ATOM 2221 N N . SER A 1 285 ? 10.999 -7.650 -7.062 1.00 95.69 285 SER A N 1
ATOM 2222 C CA . SER A 1 285 ? 9.752 -8.279 -7.516 1.00 95.69 285 SER A CA 1
ATOM 2223 C C . SER A 1 285 ? 9.668 -9.743 -7.089 1.00 95.69 285 SER A C 1
ATOM 2225 O O . SER A 1 285 ? 8.621 -10.193 -6.614 1.00 95.69 285 SER A O 1
ATOM 2227 N N . ILE A 1 286 ? 10.778 -10.482 -7.178 1.00 96.81 286 ILE A N 1
ATOM 2228 C CA . ILE A 1 286 ? 10.863 -11.867 -6.693 1.00 96.81 286 ILE A CA 1
ATOM 2229 C C . ILE A 1 286 ? 10.682 -11.909 -5.171 1.00 96.81 286 ILE A C 1
ATOM 2231 O O . ILE A 1 286 ? 9.842 -12.660 -4.671 1.00 96.81 286 ILE A O 1
ATOM 2235 N N . LEU A 1 287 ? 11.419 -11.080 -4.425 1.00 97.12 287 LEU A N 1
ATOM 2236 C CA . LEU A 1 287 ? 11.336 -11.036 -2.961 1.00 97.12 287 LEU A CA 1
ATOM 2237 C C . LEU A 1 287 ? 9.932 -10.664 -2.478 1.00 97.12 287 LEU A C 1
ATOM 2239 O O . LEU A 1 287 ? 9.398 -11.319 -1.581 1.00 97.12 287 LEU A O 1
ATOM 2243 N N . PHE A 1 288 ? 9.299 -9.667 -3.097 1.00 96.44 288 PHE A N 1
ATOM 2244 C CA . PHE A 1 288 ? 7.923 -9.317 -2.771 1.00 96.44 288 PHE A CA 1
ATOM 2245 C C . PHE A 1 288 ? 6.936 -10.408 -3.154 1.00 96.44 288 PHE A C 1
ATOM 2247 O O . PHE A 1 288 ? 6.015 -10.647 -2.382 1.00 96.44 288 PHE A O 1
ATOM 2254 N N . SER A 1 289 ? 7.146 -11.138 -4.248 1.00 96.69 289 SER A N 1
ATOM 2255 C CA . SER A 1 289 ? 6.286 -12.279 -4.595 1.00 96.69 289 SER A CA 1
ATOM 2256 C C . SER A 1 289 ? 6.337 -13.365 -3.530 1.00 96.69 289 SER A C 1
ATOM 2258 O O . SER A 1 289 ? 5.299 -13.858 -3.089 1.00 96.69 289 SER A O 1
ATOM 2260 N N . LEU A 1 290 ? 7.542 -13.702 -3.062 1.00 96.94 290 LEU A N 1
ATOM 2261 C CA . LEU A 1 290 ? 7.734 -14.658 -1.972 1.00 96.94 290 LEU A CA 1
ATOM 2262 C C . LEU A 1 290 ? 7.076 -14.166 -0.676 1.00 96.94 290 LEU A C 1
ATOM 2264 O O . LEU A 1 290 ? 6.414 -14.947 0.011 1.00 96.94 290 LEU A O 1
ATOM 2268 N N . LEU A 1 291 ? 7.203 -12.873 -0.366 1.00 95.25 291 LEU A N 1
ATOM 2269 C CA . LEU A 1 291 ? 6.567 -12.264 0.801 1.00 95.25 291 LEU A CA 1
ATOM 2270 C C . LEU A 1 291 ? 5.031 -12.306 0.713 1.00 95.25 291 LEU A C 1
ATOM 2272 O O . LEU A 1 291 ? 4.378 -12.690 1.685 1.00 95.25 291 LEU A O 1
ATOM 2276 N N . GLN A 1 292 ? 4.449 -11.977 -0.447 1.00 95.69 292 GLN A N 1
ATOM 2277 C CA . GLN A 1 292 ? 3.000 -12.057 -0.657 1.00 95.69 292 GLN A CA 1
ATOM 2278 C C . GLN A 1 292 ? 2.500 -13.503 -0.544 1.00 95.69 292 GLN A C 1
ATOM 2280 O O . GLN A 1 292 ? 1.482 -13.746 0.106 1.00 95.69 292 GLN A O 1
ATOM 2285 N N . MET A 1 293 ? 3.229 -14.478 -1.101 1.00 96.69 293 MET A N 1
ATOM 2286 C CA . MET A 1 293 ? 2.890 -15.898 -0.955 1.00 96.69 293 MET A CA 1
ATOM 2287 C C . MET A 1 293 ? 2.972 -16.356 0.503 1.00 96.69 293 MET A C 1
ATOM 2289 O O . MET A 1 293 ? 2.076 -17.058 0.972 1.00 96.69 293 MET A O 1
ATOM 2293 N N . TYR A 1 294 ? 3.987 -15.921 1.254 1.00 96.19 294 TYR A N 1
ATOM 2294 C CA . TYR A 1 294 ? 4.070 -16.187 2.690 1.00 96.19 294 TYR A CA 1
ATOM 2295 C C . TYR A 1 294 ? 2.826 -15.664 3.423 1.00 96.19 294 TYR A C 1
ATOM 2297 O O . TYR A 1 294 ? 2.161 -16.429 4.126 1.00 96.19 294 TYR A O 1
ATOM 2305 N N . TRP A 1 295 ? 2.434 -14.409 3.205 1.00 95.81 295 TRP A N 1
ATOM 2306 C CA . TRP A 1 295 ? 1.211 -13.859 3.797 1.00 95.81 295 TRP A CA 1
ATOM 2307 C C . TRP A 1 295 ? -0.059 -14.579 3.327 1.00 95.81 295 TRP A C 1
ATOM 2309 O O . TRP A 1 295 ? -0.951 -14.816 4.142 1.00 95.81 295 TRP A O 1
ATOM 2319 N N . ALA A 1 296 ? -0.122 -15.025 2.070 1.00 96.81 296 ALA A N 1
ATOM 2320 C CA . ALA A 1 296 ? -1.231 -15.830 1.565 1.00 96.81 296 ALA A CA 1
ATOM 2321 C C . ALA A 1 296 ? -1.377 -17.141 2.355 1.00 96.81 296 ALA A C 1
ATOM 2323 O O . ALA A 1 296 ? -2.494 -17.507 2.728 1.00 96.81 296 ALA A O 1
ATOM 2324 N N . THR A 1 297 ? -0.269 -17.811 2.708 1.00 97.19 297 THR A N 1
ATOM 2325 C CA . THR A 1 297 ? -0.334 -19.014 3.562 1.00 97.19 297 THR A CA 1
ATOM 2326 C C . THR A 1 297 ? -0.907 -18.717 4.951 1.00 97.19 297 THR A C 1
ATOM 2328 O O . THR A 1 297 ? -1.687 -19.517 5.478 1.00 97.19 297 THR A O 1
ATOM 2331 N N . LEU A 1 298 ? -0.598 -17.548 5.529 1.00 95.25 298 LEU A N 1
ATOM 2332 C CA . LEU A 1 298 ? -1.162 -17.119 6.812 1.00 95.25 298 LEU A CA 1
ATOM 2333 C C . LEU A 1 298 ? -2.669 -16.865 6.704 1.00 95.25 298 LEU A C 1
ATOM 2335 O O . LEU A 1 298 ? -3.422 -17.316 7.571 1.00 95.25 298 LEU A O 1
ATOM 2339 N N . VAL A 1 299 ? -3.111 -16.204 5.629 1.00 95.56 299 VAL A N 1
ATOM 2340 C CA . VAL A 1 299 ? -4.533 -15.951 5.347 1.00 95.56 299 VAL A CA 1
ATOM 2341 C C . VAL A 1 299 ? -5.290 -17.269 5.180 1.00 95.56 299 VAL A C 1
ATOM 2343 O O . VAL A 1 299 ? -6.295 -17.482 5.857 1.00 95.56 299 VAL A O 1
ATOM 2346 N N . VAL A 1 300 ? -4.778 -18.210 4.378 1.00 96.44 300 VAL A N 1
ATOM 2347 C CA . VAL A 1 300 ? -5.377 -19.552 4.233 1.00 96.44 300 VAL A CA 1
ATOM 2348 C C . VAL A 1 300 ? -5.450 -20.270 5.582 1.00 96.44 300 VAL A C 1
ATOM 2350 O O . VAL A 1 300 ? -6.462 -20.893 5.904 1.00 96.44 300 VAL A O 1
ATOM 2353 N N . GLY A 1 301 ? -4.412 -20.150 6.412 1.00 94.19 301 GLY A N 1
ATOM 2354 C CA . GLY A 1 301 ? -4.399 -20.710 7.762 1.00 94.19 301 GLY A CA 1
ATOM 2355 C C . GLY A 1 301 ? -5.460 -20.109 8.694 1.00 94.19 301 GLY A C 1
ATOM 2356 O O . GLY A 1 301 ? -5.978 -20.820 9.559 1.00 94.19 301 GLY A O 1
ATOM 2357 N N . GLN A 1 302 ? -5.798 -18.827 8.537 1.00 91.69 302 GLN A N 1
ATOM 2358 C CA . GLN A 1 302 ? -6.887 -18.175 9.277 1.00 91.69 302 GLN A CA 1
ATOM 2359 C C . GLN A 1 302 ? -8.260 -18.603 8.750 1.00 91.69 302 GLN A C 1
ATOM 2361 O O . GLN A 1 302 ? -9.122 -18.976 9.544 1.00 91.69 302 GLN A O 1
ATOM 2366 N N . VAL A 1 303 ? -8.433 -18.651 7.426 1.00 92.81 303 VAL A N 1
ATOM 2367 C CA . VAL A 1 303 ? -9.661 -19.134 6.775 1.00 92.81 303 VAL A CA 1
ATOM 2368 C C . VAL A 1 303 ? -9.958 -20.577 7.190 1.00 92.81 303 VAL A C 1
ATOM 2370 O O . VAL A 1 303 ? -11.062 -20.884 7.634 1.00 92.81 303 VAL A O 1
ATOM 2373 N N . LYS A 1 304 ? -8.955 -21.463 7.154 1.00 93.19 304 LYS A N 1
ATOM 2374 C CA . LYS A 1 304 ? -9.105 -22.859 7.590 1.00 93.19 304 LYS A CA 1
ATOM 2375 C C . LYS A 1 304 ? -9.543 -22.958 9.053 1.00 93.19 304 LYS A C 1
ATOM 2377 O O . LYS A 1 304 ? -10.405 -23.771 9.364 1.00 93.19 304 LYS A O 1
ATOM 2382 N N . ARG A 1 305 ? -8.978 -22.136 9.945 1.00 88.94 305 ARG A N 1
ATOM 2383 C CA . ARG A 1 305 ? -9.369 -22.111 11.366 1.00 88.94 305 ARG A CA 1
ATOM 2384 C C . ARG A 1 305 ? -10.801 -21.619 11.580 1.00 88.94 305 ARG A C 1
ATOM 2386 O O . ARG A 1 305 ? -11.450 -22.098 12.502 1.00 88.94 305 ARG A O 1
ATOM 2393 N N . ALA A 1 306 ? -11.286 -20.707 10.738 1.00 87.31 306 ALA A N 1
ATOM 2394 C CA . ALA A 1 306 ? -12.666 -20.231 10.792 1.00 87.31 306 ALA A CA 1
ATOM 2395 C C . ALA A 1 306 ? -13.673 -21.308 10.344 1.00 87.31 306 ALA A C 1
ATOM 2397 O O . ALA A 1 306 ? -14.708 -21.473 10.982 1.00 87.31 306 ALA A O 1
ATOM 2398 N N . PHE A 1 307 ? -13.358 -22.075 9.292 1.00 88.62 307 PHE A N 1
ATOM 2399 C CA . PHE A 1 307 ? -14.239 -23.140 8.781 1.00 88.62 307 PHE A CA 1
ATOM 2400 C C . PHE A 1 307 ? -14.149 -24.458 9.552 1.00 88.62 307 PHE A C 1
ATOM 2402 O O . PHE A 1 307 ? -15.129 -25.197 9.632 1.00 88.62 307 PHE A O 1
ATOM 2409 N N . PHE A 1 308 ? -12.985 -24.761 10.123 1.00 90.50 308 PHE A N 1
ATOM 2410 C CA . PHE A 1 308 ? -12.739 -25.983 10.880 1.00 90.50 308 PHE A CA 1
ATOM 2411 C C . PHE A 1 308 ? -12.241 -25.613 12.278 1.00 90.50 308 PHE A C 1
ATOM 2413 O O . PHE A 1 308 ? -11.033 -25.686 12.533 1.00 90.50 308 PHE A O 1
ATOM 2420 N N . PRO A 1 309 ? -13.139 -25.202 13.196 1.00 78.25 309 PRO A N 1
ATOM 2421 C CA . PRO A 1 309 ? -12.769 -24.970 14.580 1.00 78.25 309 PRO A CA 1
ATOM 2422 C C . PRO A 1 309 ? -12.294 -26.307 15.147 1.00 78.25 309 PRO A C 1
ATOM 2424 O O . PRO A 1 309 ? -13.094 -27.212 15.381 1.00 78.25 309 PRO A O 1
ATOM 2427 N N . SER A 1 310 ? -10.982 -26.477 15.302 1.00 68.94 310 SER A N 1
ATOM 2428 C CA . SER A 1 310 ? -10.405 -27.684 15.890 1.00 68.94 310 SER A CA 1
ATOM 2429 C C . SER A 1 310 ? -10.989 -27.872 17.290 1.00 68.94 310 SER A C 1
ATOM 2431 O O . SER A 1 310 ? -10.567 -27.209 18.236 1.00 68.94 310 SER A O 1
ATOM 2433 N N . GLY A 1 311 ? -11.967 -28.768 17.436 1.00 57.12 311 GLY A N 1
ATOM 2434 C CA . GLY A 1 311 ? -12.715 -29.012 18.674 1.00 57.12 311 GLY A CA 1
ATOM 2435 C C . GLY A 1 311 ? -11.913 -29.661 19.812 1.00 57.12 311 GLY A C 1
ATOM 2436 O O . GLY A 1 311 ? -12.474 -30.459 20.554 1.00 57.12 311 GLY A O 1
ATOM 2437 N N . GLY A 1 312 ? -10.610 -29.378 19.959 1.00 54.28 312 GLY A N 1
ATOM 2438 C CA . GLY A 1 312 ? -9.716 -30.164 20.820 1.00 54.28 312 GLY A CA 1
ATOM 2439 C C . GLY A 1 312 ? -8.583 -29.444 21.563 1.00 54.28 312 GLY A C 1
ATOM 2440 O O . GLY A 1 312 ? -7.987 -30.061 22.442 1.00 54.28 312 GLY A O 1
ATOM 2441 N N . GLU A 1 313 ? -8.269 -28.168 21.311 1.00 54.66 313 GLU A N 1
ATOM 2442 C CA . GLU A 1 313 ? -7.092 -27.523 21.948 1.00 54.66 313 GLU A CA 1
ATOM 2443 C C . GLU A 1 313 ? -7.344 -26.907 23.342 1.00 54.66 313 GLU A C 1
ATOM 2445 O O . GLU A 1 313 ? -6.490 -26.221 23.897 1.00 54.66 313 GLU A O 1
ATOM 2450 N N . SER A 1 314 ? -8.472 -27.209 23.991 1.00 49.44 314 SER A N 1
ATOM 2451 C CA . SER A 1 314 ? -8.843 -26.612 25.287 1.00 49.44 314 SER A CA 1
ATOM 2452 C C . SER A 1 314 ? -8.130 -27.185 26.535 1.00 49.44 314 SER A C 1
ATOM 2454 O O . SER A 1 314 ? -8.454 -26.749 27.639 1.00 49.44 314 SER A O 1
ATOM 2456 N N . LYS A 1 315 ? -7.200 -28.155 26.466 1.00 48.78 315 LYS A N 1
ATOM 2457 C CA . LYS A 1 315 ? -6.771 -28.865 27.705 1.00 48.78 315 LYS A CA 1
ATOM 2458 C C . LYS A 1 315 ? -5.283 -29.062 28.000 1.00 48.78 315 LYS A C 1
ATOM 2460 O O . LYS A 1 315 ? -4.989 -29.664 29.031 1.00 48.78 315 LYS A O 1
ATOM 2465 N N . LYS A 1 316 ? -4.329 -28.557 27.207 1.00 50.09 316 LYS A N 1
ATOM 2466 C CA . LYS A 1 316 ? -2.901 -28.865 27.470 1.00 50.09 316 LYS A CA 1
ATOM 2467 C C . LYS A 1 316 ? -2.101 -27.840 28.286 1.00 50.09 316 LYS A C 1
ATOM 2469 O O . LYS A 1 316 ? -1.089 -28.234 28.853 1.00 50.09 316 LYS A O 1
ATOM 2474 N N . ASN A 1 317 ? -2.569 -26.600 28.462 1.00 49.56 317 ASN A N 1
ATOM 2475 C CA . ASN A 1 317 ? -1.800 -25.584 29.209 1.00 49.56 317 ASN A CA 1
ATOM 2476 C C . ASN A 1 317 ? -2.103 -25.478 30.715 1.00 49.56 317 ASN A C 1
ATOM 2478 O O . ASN A 1 317 ? -1.335 -24.845 31.425 1.00 49.56 317 ASN A O 1
ATOM 2482 N N . ASN A 1 318 ? -3.120 -26.169 31.246 1.00 48.56 318 ASN A N 1
ATOM 2483 C CA . ASN A 1 318 ? -3.411 -26.164 32.693 1.00 48.56 318 ASN A CA 1
ATOM 2484 C C . ASN A 1 318 ? -2.672 -27.245 33.506 1.00 48.56 318 ASN A C 1
ATOM 2486 O O . ASN A 1 318 ? -2.973 -27.438 34.681 1.00 48.56 318 ASN A O 1
ATOM 2490 N N . ARG A 1 319 ? -1.720 -27.978 32.910 1.00 51.09 319 ARG A N 1
ATOM 2491 C CA . ARG A 1 319 ? -0.970 -29.042 33.608 1.00 51.09 319 ARG A CA 1
ATOM 2492 C C . ARG A 1 319 ? 0.463 -28.680 33.997 1.00 51.09 319 ARG A C 1
ATOM 2494 O O . ARG A 1 319 ? 1.115 -29.511 34.606 1.00 51.09 319 ARG A O 1
ATOM 2501 N N . LYS A 1 320 ? 0.946 -27.475 33.675 1.00 49.06 320 LYS A N 1
ATOM 2502 C CA . LYS A 1 320 ? 2.322 -27.052 33.999 1.00 49.06 320 LYS A CA 1
ATOM 2503 C C . LYS A 1 320 ? 2.454 -26.081 35.178 1.00 49.06 320 LYS A C 1
ATOM 2505 O O . LYS A 1 320 ? 3.570 -25.715 35.493 1.00 49.06 320 LYS A O 1
ATOM 2510 N N . SER A 1 321 ? 1.361 -25.697 35.844 1.00 49.12 321 SER A N 1
ATOM 2511 C CA . SER A 1 321 ? 1.402 -24.810 37.025 1.00 49.12 321 SER A CA 1
ATOM 2512 C C . SER A 1 321 ? 0.969 -25.496 38.329 1.00 49.12 321 SER A C 1
ATOM 2514 O O . SER A 1 321 ? 0.497 -24.824 39.242 1.00 49.12 321 SER A O 1
ATOM 2516 N N . LYS A 1 322 ? 1.014 -26.834 38.396 1.00 50.50 322 LYS A N 1
ATOM 2517 C CA . LYS A 1 322 ? 0.669 -27.586 39.616 1.00 50.50 322 LYS A CA 1
ATOM 2518 C C . LYS A 1 322 ? 1.841 -28.327 40.262 1.00 50.50 322 LYS A C 1
ATOM 2520 O O . LYS A 1 322 ? 1.623 -28.911 41.314 1.00 50.50 322 LYS A O 1
ATOM 2525 N N . ASP A 1 323 ? 3.034 -28.243 39.673 1.00 51.84 323 ASP A N 1
ATOM 2526 C CA . ASP A 1 323 ? 4.242 -28.923 40.158 1.00 51.84 323 ASP A CA 1
ATOM 2527 C C . ASP A 1 323 ? 5.420 -27.950 40.417 1.00 51.84 323 ASP A C 1
ATOM 2529 O O . ASP A 1 323 ? 6.570 -28.380 40.419 1.00 51.84 323 ASP A O 1
ATOM 2533 N N . GLU A 1 324 ? 5.152 -26.657 40.653 1.00 44.16 324 GLU A N 1
ATOM 2534 C CA . GLU A 1 324 ? 6.129 -25.694 41.206 1.00 44.16 324 GLU A CA 1
ATOM 2535 C C . GLU A 1 324 ? 5.546 -24.959 42.417 1.00 44.16 324 GLU A C 1
ATOM 2537 O O . GLU A 1 324 ? 4.382 -24.497 42.318 1.00 44.16 324 GLU A O 1
#

Secondary structure (DSSP, 8-state):
--SHHHHHHHHHHHHHHTTTT-TTHHHHHHHHHHHHHHHHHIIIIISPP--------------S----S--HHHHSHHHHHHHHHHHHHHHHHHHHHHHHHHH--TTS-TTGGGS--HHHHHHHHHHHHIIIIIIHHHHHHHS-S---HHHHHHHHHHHHHHHHHTT-SS-SS--GGGS-HHHHHHHIIIIIGGGGGHHHHHHHHHT-TTT-HHHHHHHH-TTS-GGGHHHHHHHHHHHHHHHHHHHHHHIIIIIIIHHHHIIIIIHHHHHHH--HHHHHHHHHHHHHHHHHHHHHHHHHHHHHHHHS--TT-SSSGGGSSS--

Foldseek 3Di:
DDPVVVVVVVVVCCVVPPVPLQVQQQVLLVVLVVQLVVQLCCLQPVDDFPPPPCPDDDDDDDDVPPPPRGALCNVQVNLVSNLVSLLVLLVVLQVLLVVCVVPDDPPPDPPLLPAAAVSLLNLLSSLLNNLVRPQVVSVVPPVNHDPDPVVVVVSVLSNLLSCLQQQVPQDPDNDPVNGNRNSSSCRSLVRGNLSQLVNLVSLLLCLPCVNRVSNVCQLPVPPDDPPCVPVSPVSVVSNVVSLVSSLVSLCVRLVPVLVVCLVPPLQVSLVVVVGPSSVSNNVSSVVSSVVSNVVNVVSVVVVCCVVCVPPPPPPDPVPPPPPD

Mean predicted aligned error: 8.75 Å

Organism: NCBI:txid635003